Protein 6OH6 (pdb70)

B-factor: mean 55.18, std 14.75, range [29.19, 129.21]

Organism: Streptomyces sp. (NCBI:txid1931)

Nearest PDB structures (foldseek):
  6oh6-assembly1_A  TM=1.003E+00  e=4.891E-43  Streptomyces sp.
  8b4m-assembly2_D  TM=8.687E-01  e=4.528E-11  Streptomyces clavuligerus
  8b4l-assembly1_A  TM=8.740E-01  e=1.072E-10  Streptomyces clavuligerus
  8b4l-assembly1_E  TM=8.763E-01  e=1.330E-10  Streptomyces clavuligerus
  8b4m-assembly2_C-3  TM=8.858E-01  e=3.148E-10  Streptomyces clavuligerus

Foldseek 3Di:
DFDAADCCVQQNDDQDFADLLVVLLVVQVVVCVVQPLDDDPVVVNQLSNLLSRLLRLLCVVDDNVLSSLLSLVVSLLVSLCCCQFPPNHPPALVVLVVVLVLLVVLLVDDDDDDDPRRSNVSVNVSLVVLPVQADPVLSVQLSVLLNLLSVLRSVQRVPFQPLQVDAPVRCLVSQLSVLSLSNSLSSVCRSVVHDDDPVRCVDPLNVQLSSLLSNLLQLNCLVLAQVVVDPDDHHGGNGQLVNQCSVPPDDSSVSSVVSSVVNNVSSVSNSVSLVVQCVDDPVRSVVSSVSSSSNSSSSVVSSVRCVGDND

CATH classification: 1.10.600.10

InterPro domains:
  IPR008949 Isoprenoid synthase domain superfamily [G3DSA:1.10.600.10] (1-320)
  IPR008949 Isoprenoid synthase domain superfamily [SSF48576] (28-318)
  IPR034686 Terpene cyclase-like 2 [SFLDG01020] (11-319)

Solvent-accessible surface area: 14337 Å² total; per-residue (Å²): 235,28,54,110,23,86,21,98,102,19,3,76,138,122,20,70,48,17,106,50,13,137,139,2,34,114,75,0,59,65,31,2,126,128,63,93,8,17,124,51,74,162,45,48,50,50,7,0,44,14,7,0,42,7,0,0,41,9,6,36,116,18,76,14,86,20,3,14,12,2,0,5,2,31,0,2,1,19,0,1,15,40,44,37,0,55,37,60,28,148,48,44,48,65,29,4,52,79,65,8,48,41,1,90,70,14,12,63,44,69,136,44,113,234,26,194,24,59,6,12,65,8,0,102,75,2,8,56,104,0,149,96,100,17,53,85,54,8,17,128,96,0,1,45,9,3,91,71,2,12,133,1,0,24,46,21,10,105,58,16,58,134,12,115,59,13,64,30,78,62,6,43,68,41,27,14,47,8,9,17,3,72,1,7,23,3,0,1,6,8,16,56,64,34,71,6,78,126,111,23,38,63,79,53,26,0,120,81,1,43,75,1,3,3,22,2,2,0,13,6,19,2,3,20,0,11,78,76,45,73,156,116,85,115,46,58,19,16,1,0,0,6,6,4,49,66,152,85,39,55,64,34,91,92,3,0,70,88,0,7,64,44,0,68,89,23,0,28,48,0,57,146,15,6,56,121,5,45,152,75,72,73,130,20,10,16,21,2,0,130,6,3,27,27,1,4,55,5,14,19,55,24,30,78,24,58,49,20,109,47,215

Secondary structure (DSSP, 8-state):
-------TTTSPSP----STHHHHHHHHHHHHHHS---S-HHHHHHHHHHHHHHHHHH-SS--HHHHHHHHHHHHHHHHHHHHHTTTTSSSHHHHHHHHHHHHHHHHH-S--PPPSSSHHHHHHHHHHHHHHHS-HHHHHHHHHHHHHHHHHHHHHHHHTT-GGGS-HHHHHHHHHHHTTHHHHHHHHHHHTT----HHHHHSHHHHHHHHHHHHHHHHHHHHHHHHHHHHSSSSS-SSHHHHHHHHH-S-HHHHHHHHHHHHHHHHHHHHHHHHHHHSSSSTTHHHHHHHHHHHHHHHHHHTTSHHHH--

Radius of gyration: 18.79 Å; Cα contacts (8 Å, |Δi|>4): 404; chains: 1; bounding box: 50×50×39 Å

Sequence (311 aa):
MLPLPDFTATFPEPFPAGPHSERTEHRLLDWLEEHPLLPSAKAKAVLVNITSHGASRRTFPTADADDLLLFAELLLWLTAFDDVHAEGNGVGGPAALVDRASELMLVLAGGNPPRAMMSPFPAVLHDLLARFRARASAAAYHRLAASLRDTLMALVWEAHHVAKPEGVALATYLAMRPHTVFIKTITAAGEILLGYELTDTQRALAAVRNLETAVANLAGWINDLASYERREMQRGRGQPLSLPTLLHARHGGTIEEAFTRASSMCENEAAVARRGITHLAHASPNALTAHARALEDITRSFIWHHTSHARYQGI

Structure (mmCIF, N/CA/C/O backbone):
data_6OH6
#
_entry.id   6OH6
#
_cell.length_a   107.050
_cell.length_b   107.050
_cell.length_c   88.821
_cell.angle_alpha   90.000
_cell.angle_beta   90.000
_cell.angle_gamma   120.000
#
_symmetry.space_group_name_H-M   'P 32 2 1'
#
loop_
_entity.id
_entity.type
_entity.pdbx_description
1 polymer 'Labdane-related diterpene synthase'
2 non-polymer PYROPHOSPHATE
3 non-polymer 'MAGNESIUM ION'
4 non-polymer GLYCEROL
5 non-polymer DI(HYDROXYETHYL)ETHER
6 water water
#
loop_
_atom_site.group_PDB
_atom_site.id
_atom_site.type_symbol
_atom_site.label_atom_id
_atom_site.label_alt_id
_atom_site.label_comp_id
_atom_site.label_asym_id
_atom_site.label_entity_id
_atom_site.label_seq_id
_atom_site.pdbx_PDB_ins_code
_atom_site.Cartn_x
_atom_site.Cartn_y
_atom_site.Cartn_z
_atom_site.occupancy
_atom_site.B_iso_or_equiv
_atom_site.auth_seq_id
_atom_site.auth_comp_id
_atom_site.auth_asym_id
_atom_site.auth_atom_id
_atom_site.pdbx_PDB_model_num
ATOM 1 N N . MET A 1 10 ? -2.678 -69.319 15.604 1.00 95.97 10 MET A N 1
ATOM 2 C CA . MET A 1 10 ? -1.471 -68.721 15.042 1.00 94.83 10 MET A CA 1
ATOM 3 C C . MET A 1 10 ? -1.828 -67.631 14.029 1.00 85.70 10 MET A C 1
ATOM 4 O O . MET A 1 10 ? -2.084 -66.484 14.412 1.00 93.24 10 MET A O 1
ATOM 9 N N . LEU A 1 11 ? -1.859 -68.013 12.742 1.00 74.04 11 LEU A N 1
ATOM 10 C CA . LEU A 1 11 ? -2.103 -67.148 11.588 1.00 68.33 11 LEU A CA 1
ATOM 11 C C . LEU A 1 11 ? -0.959 -66.159 11.401 1.00 55.03 11 LEU A C 1
ATOM 12 O O . LEU A 1 11 ? -0.723 -65.301 12.258 1.00 57.33 11 LEU A O 1
ATOM 17 N N . PRO A 1 12 ? -0.219 -66.267 10.300 1.00 51.96 12 PRO A N 1
ATOM 18 C CA . PRO A 1 12 ? 0.882 -65.327 10.040 1.00 54.01 12 PRO A CA 1
ATOM 19 C C . PRO A 1 12 ? 0.388 -63.885 9.998 1.00 58.62 12 PRO A C 1
ATOM 20 O O . PRO A 1 12 ? -0.640 -63.574 9.390 1.00 55.02 12 PRO A O 1
ATOM 24 N N . LEU A 1 13 ? 1.121 -63.006 10.662 1.00 52.14 13 LEU A N 1
ATOM 25 C CA . LEU A 1 13 ? 0.783 -61.599 10.732 1.00 55.41 13 LEU A CA 1
ATOM 26 C C . LEU A 1 13 ? 1.936 -60.780 10.180 1.00 57.91 13 LEU A C 1
ATOM 27 O O . LEU A 1 13 ? 3.080 -61.247 10.161 1.00 58.40 13 LEU A O 1
ATOM 32 N N . PRO A 1 14 ? 1.672 -59.560 9.710 1.00 52.37 14 PRO A N 1
ATOM 33 C CA . PRO A 1 14 ? 2.755 -58.727 9.185 1.00 54.15 14 PRO A CA 1
ATOM 34 C C . PRO A 1 14 ? 3.649 -58.177 10.282 1.00 49.66 14 PRO A C 1
ATOM 35 O O . PRO A 1 14 ? 3.205 -57.849 11.385 1.00 46.12 14 PRO A O 1
ATOM 39 N N . ASP A 1 15 ? 4.918 -58.028 9.929 1.00 51.25 15 ASP A N 1
ATOM 40 C CA . ASP A 1 15 ? 5.952 -57.497 10.802 1.00 49.21 15 ASP A CA 1
ATOM 41 C C . ASP A 1 15 ? 6.368 -56.131 10.271 1.00 46.95 15 ASP A C 1
ATOM 42 O O . ASP A 1 15 ? 6.900 -56.039 9.162 1.00 51.76 15 ASP A O 1
ATOM 47 N N . PHE A 1 16 ? 6.132 -55.076 11.064 1.00 45.87 16 PHE A N 1
ATOM 48 C CA . PHE A 1 16 ? 6.439 -53.700 10.684 1.00 48.60 16 PHE A CA 1
ATOM 49 C C . PHE A 1 16 ? 7.691 -53.164 11.359 1.00 46.59 16 PHE A C 1
ATOM 50 O O . PHE A 1 16 ? 7.904 -51.951 11.353 1.00 44.71 16 PHE A O 1
ATOM 58 N N . THR A 1 17 ? 8.518 -54.031 11.948 1.00 48.21 17 THR A N 1
ATOM 59 C CA . THR A 1 17 ? 9.683 -53.538 12.677 1.00 51.58 17 THR A CA 1
ATOM 60 C C . THR A 1 17 ? 10.575 -52.676 11.783 1.00 46.08 17 THR A C 1
ATOM 61 O O . THR A 1 17 ? 11.058 -51.622 12.213 1.00 52.68 17 THR A O 1
ATOM 65 N N . ALA A 1 18 ? 10.757 -53.060 10.517 1.00 49.96 18 ALA A N 1
ATOM 66 C CA . ALA A 1 18 ? 11.660 -52.268 9.677 1.00 52.74 18 ALA A CA 1
ATOM 67 C C . ALA A 1 18 ? 11.059 -50.940 9.224 1.00 53.24 18 ALA A C 1
ATOM 68 O O . ALA A 1 18 ? 11.816 -50.028 8.882 1.00 59.11 18 ALA A O 1
ATOM 70 N N . THR A 1 19 ? 9.732 -50.798 9.219 1.00 53.73 19 THR A N 1
ATOM 71 C CA . THR A 1 19 ? 9.046 -49.627 8.668 1.00 48.23 19 THR A CA 1
ATOM 72 C C . THR A 1 19 ? 8.393 -48.745 9.723 1.00 54.04 19 THR A C 1
ATOM 73 O O . THR A 1 19 ? 8.513 -47.514 9.666 1.00 47.14 19 THR A O 1
ATOM 77 N N . PHE A 1 20 ? 7.667 -49.338 10.675 1.00 42.32 20 PHE A N 1
ATOM 78 C CA . PHE A 1 20 ? 7.002 -48.590 11.743 1.00 45.77 20 PHE A CA 1
ATOM 79 C C . PHE A 1 20 ? 7.290 -49.248 13.093 1.00 53.30 20 PHE A C 1
ATOM 80 O O . PHE A 1 20 ? 6.399 -49.840 13.712 1.00 47.21 20 PHE A O 1
ATOM 88 N N . PRO A 1 21 ? 8.527 -49.143 13.587 1.00 53.27 21 PRO A N 1
ATOM 89 C CA . PRO A 1 21 ? 8.886 -49.828 14.836 1.00 50.64 21 PRO A CA 1
ATOM 90 C C . PRO A 1 21 ? 8.113 -49.307 16.039 1.00 53.36 21 PRO A C 1
ATOM 91 O O . PRO A 1 21 ? 7.760 -48.130 16.117 1.00 51.73 21 PRO A O 1
ATOM 95 N N . GLU A 1 22 ? 7.873 -50.203 17.000 1.00 49.40 22 GLU A N 1
ATOM 96 C CA . GLU A 1 22 ? 7.360 -49.785 18.297 1.00 58.18 22 GLU A CA 1
ATOM 97 C C . GLU A 1 22 ? 8.446 -49.012 19.038 1.00 50.61 22 GLU A C 1
ATOM 98 O O . GLU A 1 22 ? 9.607 -49.021 18.623 1.00 49.43 22 GLU A O 1
ATOM 104 N N . PRO A 1 23 ? 8.088 -48.279 20.111 1.00 48.07 23 PRO A N 1
ATOM 105 C CA . PRO A 1 23 ? 6.744 -47.987 20.624 1.00 48.57 23 PRO A CA 1
ATOM 106 C C . PRO A 1 23 ? 6.115 -46.844 19.838 1.00 52.33 23 PRO A C 1
ATOM 107 O O . PRO A 1 23 ? 6.808 -46.122 19.118 1.00 54.90 23 PRO A O 1
ATOM 111 N N . PHE A 1 24 ? 4.812 -46.665 19.977 1.00 57.07 24 PHE A N 1
ATOM 112 C CA . PHE A 1 24 ? 4.154 -45.568 19.294 1.00 52.41 24 PHE A CA 1
ATOM 113 C C . PHE A 1 24 ? 3.840 -44.483 20.305 1.00 66.32 24 PHE A C 1
ATOM 114 O O . PHE A 1 24 ? 3.159 -44.764 21.312 1.00 55.94 24 PHE A O 1
ATOM 122 N N . PRO A 1 25 ? 4.346 -43.263 20.099 1.00 62.18 25 PRO A N 1
ATOM 123 C CA . PRO A 1 25 ? 4.186 -42.200 21.099 1.00 66.17 25 PRO A CA 1
ATOM 124 C C . PRO A 1 25 ? 2.722 -41.873 21.324 1.00 57.90 25 PRO A C 1
ATOM 125 O O . PRO A 1 25 ? 1.973 -41.650 20.375 1.00 61.49 25 PRO A O 1
ATOM 129 N N . ALA A 1 26 ? 2.322 -41.841 22.588 1.00 60.83 26 ALA A N 1
ATOM 130 C CA . ALA A 1 26 ? 0.995 -41.404 22.987 1.00 56.39 26 ALA A CA 1
ATOM 131 C C . ALA A 1 26 ? 1.104 -40.079 23.723 1.00 63.88 26 ALA A C 1
ATOM 132 O O . ALA A 1 26 ? 2.012 -39.885 24.535 1.00 65.80 26 ALA A O 1
ATOM 134 N N . GLY A 1 27 ? 0.186 -39.165 23.432 1.00 61.14 27 GLY A N 1
ATOM 135 C CA . GLY A 1 27 ? 0.172 -37.884 24.088 1.00 52.87 27 GLY A CA 1
ATOM 136 C C . GLY A 1 27 ? -0.284 -37.987 25.530 1.00 59.59 27 GLY A C 1
ATOM 137 O O . GLY A 1 27 ? -0.533 -39.076 26.064 1.00 54.48 27 GLY A O 1
ATOM 138 N N . PRO A 1 28 ? -0.432 -36.833 26.179 1.00 61.69 28 PRO A N 1
ATOM 139 C CA . PRO A 1 28 ? -0.719 -36.814 27.621 1.00 67.06 28 PRO A CA 1
ATOM 140 C C . PRO A 1 28 ? -2.158 -37.140 27.989 1.00 71.02 28 PRO A C 1
ATOM 141 O O . PRO A 1 28 ? -2.406 -37.888 28.942 1.00 72.36 28 PRO A O 1
ATOM 145 N N . HIS A 1 29 ? -3.114 -36.579 27.248 1.00 62.59 29 HIS A N 1
ATOM 146 C CA . HIS A 1 29 ? -4.483 -36.486 27.746 1.00 64.67 29 HIS A CA 1
ATOM 147 C C . HIS A 1 29 ? -5.295 -37.754 27.522 1.00 66.29 29 HIS A C 1
ATOM 148 O O . HIS A 1 29 ? -6.509 -37.677 27.308 1.00 68.62 29 HIS A O 1
ATOM 155 N N . SER A 1 30 ? -4.657 -38.923 27.603 1.00 61.04 30 SER A N 1
ATOM 156 C CA . SER A 1 30 ? -5.361 -40.155 27.265 1.00 61.06 30 SER A CA 1
ATOM 157 C C . SER A 1 30 ? -6.389 -40.525 28.326 1.00 66.21 30 SER A C 1
ATOM 158 O O . SER A 1 30 ? -7.487 -40.999 28.001 1.00 62.62 30 SER A O 1
ATOM 161 N N . GLU A 1 31 ? -6.062 -40.322 29.603 1.00 70.16 31 GLU A N 1
ATOM 162 C CA . GLU A 1 31 ? -6.965 -40.786 30.650 1.00 71.48 31 GLU A CA 1
ATOM 163 C C . GLU A 1 31 ? -8.091 -39.794 30.914 1.00 59.52 31 GLU A C 1
ATOM 164 O O . GLU A 1 31 ? -9.205 -40.206 31.246 1.00 59.59 31 GLU A O 1
ATOM 170 N N . ARG A 1 32 ? -7.826 -38.498 30.771 1.00 61.89 32 ARG A N 1
ATOM 171 C CA . ARG A 1 32 ? -8.891 -37.515 30.902 1.00 66.80 32 ARG A CA 1
ATOM 172 C C . ARG A 1 32 ? -9.913 -37.693 29.785 1.00 68.05 32 ARG A C 1
ATOM 173 O O . ARG A 1 32 ? -11.120 -37.784 30.043 1.00 65.43 32 ARG A O 1
ATOM 181 N N . THR A 1 33 ? -9.433 -37.783 28.539 1.00 63.68 33 THR A N 1
ATOM 182 C CA . THR A 1 33 ? -10.308 -38.056 27.400 1.00 64.38 33 THR A CA 1
ATOM 183 C C . THR A 1 33 ? -11.180 -39.277 27.643 1.00 58.78 33 THR A C 1
ATOM 184 O O . THR A 1 33 ? -12.387 -39.249 27.382 1.00 64.58 33 THR A O 1
ATOM 188 N N . GLU A 1 34 ? -10.596 -40.347 28.183 1.00 52.42 34 GLU A N 1
ATOM 189 C CA . GLU A 1 34 ? -11.384 -41.530 28.501 1.00 52.73 34 GLU A CA 1
ATOM 190 C C . GLU A 1 34 ? -12.471 -41.237 29.533 1.00 66.86 34 GLU A C 1
ATOM 191 O O . GLU A 1 34 ? -13.555 -41.836 29.477 1.00 60.43 34 GLU A O 1
ATOM 197 N N . HIS A 1 35 ? -12.206 -40.338 30.489 1.00 64.66 35 HIS A N 1
ATOM 198 C CA . HIS A 1 35 ? -13.241 -40.008 31.467 1.00 64.94 35 HIS A CA 1
ATOM 199 C C . HIS A 1 35 ? -14.272 -39.052 30.876 1.00 59.45 35 HIS A C 1
ATOM 200 O O . HIS A 1 35 ? -15.478 -39.257 31.046 1.00 66.66 35 HIS A O 1
ATOM 207 N N . ARG A 1 36 ? -13.819 -38.016 30.161 1.00 55.75 36 ARG A N 1
ATOM 208 C CA . ARG A 1 36 ? -14.749 -37.084 29.528 1.00 59.70 36 ARG A CA 1
ATOM 209 C C . ARG A 1 36 ? -15.610 -37.768 28.466 1.00 67.42 36 ARG A C 1
ATOM 210 O O . ARG A 1 36 ? -16.717 -37.300 28.174 1.00 68.93 36 ARG A O 1
ATOM 218 N N . LEU A 1 37 ? -15.119 -38.862 27.871 1.00 63.14 37 LEU A N 1
ATOM 219 C CA . LEU A 1 37 ? -15.938 -39.625 26.932 1.00 61.18 37 LEU A CA 1
ATOM 220 C C . LEU A 1 37 ? -17.030 -40.398 27.655 1.00 65.78 37 LEU A C 1
ATOM 221 O O . LEU A 1 37 ? -18.142 -40.539 27.137 1.00 58.65 37 LEU A O 1
ATOM 226 N N . LEU A 1 38 ? -16.737 -40.918 28.848 1.00 64.69 38 LEU A N 1
ATOM 227 C CA . LEU A 1 38 ? -17.768 -41.652 29.577 1.00 67.17 38 LEU A CA 1
ATOM 228 C C . LEU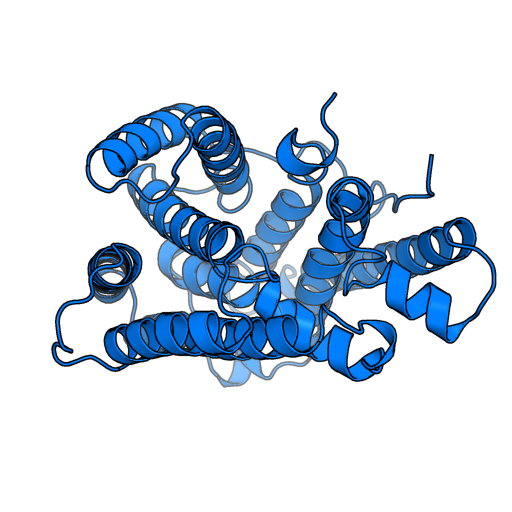 A 1 38 ? -18.845 -40.719 30.119 1.00 69.90 38 LEU A C 1
ATOM 229 O O . LEU A 1 38 ? -20.013 -41.116 30.210 1.00 64.39 38 LEU A O 1
ATOM 234 N N . ASP A 1 39 ? -18.478 -39.481 30.470 1.00 67.17 39 ASP A N 1
ATOM 235 C CA . ASP A 1 39 ? -19.479 -38.508 30.900 1.00 69.62 39 ASP A CA 1
ATOM 236 C C . ASP A 1 39 ? -20.364 -38.096 29.735 1.00 76.00 39 ASP A C 1
ATOM 237 O O . ASP A 1 39 ? -21.583 -37.953 29.885 1.00 74.38 39 ASP A O 1
ATOM 242 N N . TRP A 1 40 ? -19.753 -37.861 28.576 1.00 70.08 40 TRP A N 1
ATOM 243 C CA . TRP A 1 40 ? -20.519 -37.571 27.373 1.00 69.70 40 TRP A CA 1
ATOM 244 C C . TRP A 1 40 ? -21.514 -38.687 27.066 1.00 67.63 40 TRP A C 1
ATOM 245 O O . TRP A 1 40 ? -22.688 -38.421 26.787 1.00 71.51 40 TRP A O 1
ATOM 256 N N . LEU A 1 41 ? -21.081 -39.946 27.170 1.00 66.10 41 LEU A N 1
ATOM 257 C CA . LEU A 1 41 ? -21.944 -41.060 26.788 1.00 66.17 41 LEU A CA 1
ATOM 258 C C . LEU A 1 41 ? -23.091 -41.286 27.769 1.00 73.45 41 LEU A C 1
ATOM 259 O O . LEU A 1 41 ? -24.137 -41.817 27.376 1.00 68.22 41 LEU A O 1
ATOM 264 N N . GLU A 1 42 ? -22.920 -40.946 29.048 1.00 76.94 42 GLU A N 1
ATOM 265 C CA . GLU A 1 42 ? -24.073 -41.025 29.940 1.00 72.97 42 GLU A CA 1
ATOM 266 C C . GLU A 1 42 ? -25.118 -39.986 29.553 1.00 64.91 42 GLU A C 1
ATOM 267 O O . GLU A 1 42 ? -26.316 -40.209 29.739 1.00 64.22 42 GLU A O 1
ATOM 273 N N . GLU A 1 43 ? -24.677 -38.867 28.979 1.00 67.47 43 GLU A N 1
ATOM 274 C CA . GLU A 1 43 ? -25.570 -37.845 28.459 1.00 72.77 43 GLU A CA 1
ATOM 275 C C . GLU A 1 43 ? -26.145 -38.199 27.087 1.00 77.49 43 GLU A C 1
ATOM 276 O O . GLU A 1 43 ? -27.212 -37.686 26.726 1.00 72.55 43 GLU A O 1
ATOM 282 N N . HIS A 1 44 ? -25.480 -39.068 26.320 1.00 75.25 44 HIS A N 1
ATOM 283 C CA . HIS A 1 44 ? -25.937 -39.456 24.981 1.00 61.72 44 HIS A CA 1
ATOM 284 C C . HIS A 1 44 ? -25.679 -40.934 24.745 1.00 58.63 44 HIS A C 1
ATOM 285 O O . HIS A 1 44 ? -24.749 -41.307 24.026 1.00 65.96 44 HIS A O 1
ATOM 292 N N . PRO A 1 45 ? -26.485 -41.813 25.338 1.00 65.51 45 PRO A N 1
ATOM 293 C CA . PRO A 1 45 ? -26.201 -43.255 25.237 1.00 65.74 45 PRO A CA 1
ATOM 294 C C . PRO A 1 45 ? -26.261 -43.826 23.824 1.00 70.06 45 PRO A C 1
ATOM 295 O O . PRO A 1 45 ? -27.341 -44.065 23.273 1.00 65.76 45 PRO A O 1
ATOM 299 N N . LEU A 1 46 ? -25.088 -44.085 23.244 1.00 63.91 46 LEU A N 1
ATOM 300 C CA . LEU A 1 46 ? -24.996 -44.666 21.912 1.00 62.94 46 LEU A CA 1
ATOM 301 C C . LEU A 1 46 ? -24.800 -46.169 21.924 1.00 60.42 46 LEU A C 1
ATOM 302 O O . LEU A 1 46 ? -25.091 -46.819 20.916 1.00 62.21 46 LEU A O 1
ATOM 307 N N . LEU A 1 47 ? -24.292 -46.729 23.022 1.00 59.66 47 LEU A N 1
ATOM 308 C CA . LEU A 1 47 ? -23.998 -48.140 23.188 1.00 59.22 47 LEU A CA 1
ATOM 309 C C . LEU A 1 47 ? -24.967 -48.775 24.174 1.00 67.71 47 LEU A C 1
ATOM 310 O O . LEU A 1 47 ? -25.231 -48.200 25.237 1.00 71.38 47 LEU A O 1
ATOM 315 N N . PRO A 1 48 ? -25.481 -49.965 23.875 1.00 73.39 48 PRO A N 1
ATOM 316 C CA . PRO A 1 48 ? -26.404 -50.613 24.813 1.00 74.44 48 PRO A CA 1
ATOM 317 C C . PRO A 1 48 ? -25.679 -51.013 26.089 1.00 81.85 48 PRO A C 1
ATOM 318 O O . PRO A 1 48 ? -26.052 -50.593 27.191 1.00 84.57 48 PRO A O 1
ATOM 322 N N . SER A 1 49 ? -24.615 -51.796 25.938 1.00 72.89 49 SER A N 1
ATOM 323 C CA . SER A 1 49 ? -23.920 -52.407 27.061 1.00 71.48 49 SER A CA 1
ATOM 324 C C . SER A 1 49 ? -22.889 -51.463 27.672 1.00 70.55 49 SER A C 1
ATOM 325 O O . SER A 1 49 ? -22.258 -50.659 26.979 1.00 68.96 49 SER A O 1
ATOM 328 N N . ALA A 1 50 ? -22.734 -51.558 28.996 1.00 63.27 50 ALA A N 1
ATOM 329 C CA . ALA A 1 50 ? -21.660 -50.830 29.660 1.00 66.61 50 ALA A CA 1
ATOM 330 C C . ALA A 1 50 ? -20.308 -51.490 29.405 1.00 60.58 50 ALA A C 1
ATOM 331 O O . ALA A 1 50 ? -19.287 -50.802 29.349 1.00 63.22 50 ALA A O 1
ATOM 333 N N . LYS A 1 51 ? -20.289 -52.813 29.234 1.00 58.36 51 LYS A N 1
ATOM 334 C CA . LYS A 1 51 ? -19.061 -53.510 28.865 1.00 64.35 51 LYS A CA 1
ATOM 335 C C . LYS A 1 51 ? -18.563 -53.043 27.497 1.00 68.59 51 LYS A C 1
ATOM 336 O O . LYS A 1 51 ? -17.418 -52.593 27.355 1.00 62.01 51 LYS A O 1
ATOM 342 N N . ALA A 1 52 ? -19.423 -53.140 26.475 1.00 62.30 52 ALA A N 1
ATOM 343 C CA . ALA A 1 52 ? -19.085 -52.628 25.148 1.00 60.43 52 ALA A CA 1
ATOM 344 C C . ALA A 1 52 ? -18.646 -51.174 25.213 1.00 62.00 52 ALA A C 1
ATOM 345 O O . ALA A 1 52 ? -17.677 -50.774 24.556 1.00 55.35 52 ALA A O 1
ATOM 347 N N . LYS A 1 53 ? -19.346 -50.366 26.008 1.00 53.50 53 LYS A N 1
ATOM 348 C CA . LYS A 1 53 ? -18.994 -48.958 26.113 1.00 46.23 53 LYS A CA 1
ATOM 349 C C . LYS A 1 53 ? -17.573 -48.769 26.648 1.00 56.21 53 LYS A C 1
ATOM 350 O O . LYS A 1 53 ? -16.853 -47.859 26.216 1.00 50.65 53 LYS A O 1
ATOM 356 N N . ALA A 1 54 ? -17.155 -49.605 27.606 1.00 54.33 54 ALA A N 1
ATOM 357 C CA . ALA A 1 54 ? -15.863 -49.381 28.253 1.00 59.35 54 ALA A CA 1
ATOM 358 C C . ALA A 1 54 ? -14.709 -49.723 27.318 1.00 44.02 54 ALA A C 1
ATOM 359 O O . ALA A 1 54 ? -13.725 -48.979 27.242 1.00 55.91 54 ALA A O 1
ATOM 361 N N . VAL A 1 55 ? -14.812 -50.851 26.614 1.00 47.86 55 VAL A N 1
ATOM 362 C CA . VAL A 1 55 ? -13.796 -51.235 25.637 1.00 52.88 55 VAL A CA 1
ATOM 363 C C . VAL A 1 55 ? -13.676 -50.180 24.543 1.00 52.19 55 VAL A C 1
ATOM 364 O O . VAL A 1 55 ? -12.573 -49.726 24.212 1.00 50.02 55 VAL A O 1
ATOM 368 N N . LEU A 1 56 ? -14.813 -49.741 23.988 1.00 46.18 56 LEU A N 1
ATOM 369 C CA . LEU A 1 56 ? -14.759 -48.800 22.867 1.00 48.55 56 LEU A CA 1
ATOM 370 C C . LEU A 1 56 ? -14.260 -47.432 23.307 1.00 46.42 56 LEU A C 1
ATOM 371 O O . LEU A 1 56 ? -13.546 -46.754 22.556 1.00 47.03 56 LEU A O 1
ATOM 376 N N . VAL A 1 57 ? -14.636 -46.989 24.515 1.00 49.30 57 VAL A N 1
ATOM 377 C CA . VAL A 1 57 ? -14.127 -45.711 25.019 1.00 42.69 57 VAL A CA 1
ATOM 378 C C . VAL A 1 57 ? -12.618 -45.787 25.227 1.00 41.37 57 VAL A C 1
ATOM 379 O O . VAL A 1 57 ? -11.885 -44.821 24.970 1.00 45.52 57 VAL A O 1
ATOM 383 N N . ASN A 1 58 ? -12.134 -46.942 25.671 1.00 39.94 58 ASN A N 1
ATOM 384 C CA . ASN A 1 58 ? -10.709 -47.102 25.950 1.00 50.84 58 ASN A CA 1
ATOM 385 C C . ASN A 1 58 ? -9.875 -47.046 24.668 1.00 44.79 58 ASN A C 1
ATOM 386 O O . ASN A 1 58 ? -8.969 -46.213 24.547 1.00 42.74 58 ASN A O 1
ATOM 391 N N . ILE A 1 59 ? -10.193 -47.895 23.679 1.00 47.76 59 ILE A N 1
ATOM 392 C CA . ILE A 1 59 ? -9.404 -47.925 22.448 1.00 41.21 59 ILE A CA 1
ATOM 393 C C . ILE A 1 59 ? -9.508 -46.597 21.712 1.00 43.53 59 ILE A C 1
ATOM 394 O O . ILE A 1 59 ? -8.537 -46.136 21.101 1.00 46.45 59 ILE A O 1
ATOM 399 N N . THR A 1 60 ? -10.661 -45.934 21.791 1.00 47.17 60 THR A N 1
ATOM 400 C CA . THR A 1 60 ? -10.809 -44.651 21.116 1.00 40.69 60 THR A CA 1
ATOM 401 C C . THR A 1 60 ? -9.945 -43.586 21.772 1.00 45.50 60 THR A C 1
ATOM 402 O O . THR A 1 60 ? -9.203 -42.879 21.089 1.00 45.01 60 THR A O 1
ATOM 406 N N . SER A 1 61 ? -10.032 -43.444 23.100 1.00 50.20 61 SER A N 1
ATOM 407 C CA . SER A 1 61 ? -9.250 -42.403 23.775 1.00 49.41 61 SER A CA 1
ATOM 408 C C . SER A 1 61 ? -7.752 -42.685 23.684 1.00 48.93 61 SER A C 1
ATOM 409 O O . SER A 1 61 ? -6.972 -41.830 23.243 1.00 52.83 61 SER A O 1
ATOM 412 N N . HIS A 1 62 ? -7.333 -43.891 24.068 1.00 51.59 62 HIS A N 1
ATOM 413 C CA . HIS A 1 62 ? -5.917 -44.234 24.002 1.00 46.74 62 HIS A CA 1
ATOM 414 C C . HIS A 1 62 ? -5.421 -44.284 22.562 1.00 52.56 62 HIS A C 1
ATOM 415 O O . HIS A 1 62 ? -4.292 -43.863 22.273 1.00 50.45 62 HIS A O 1
ATOM 422 N N . GLY A 1 63 ? -6.257 -44.755 21.630 1.00 47.25 63 GLY A N 1
ATOM 423 C CA . GLY A 1 63 ? -5.858 -44.713 20.231 1.00 42.81 63 GLY A CA 1
ATOM 424 C C . GLY A 1 63 ? -5.749 -43.297 19.705 1.00 47.60 63 GLY A C 1
ATOM 425 O O . GLY A 1 63 ? -4.872 -42.988 18.892 1.00 51.52 63 GLY A O 1
ATOM 426 N N . ALA A 1 64 ? -6.647 -42.416 20.147 1.00 44.09 64 ALA A N 1
ATOM 427 C CA . ALA A 1 64 ? -6.595 -41.045 19.657 1.00 46.23 64 ALA A CA 1
ATOM 428 C C . ALA A 1 64 ? -5.352 -40.326 20.166 1.00 47.21 64 ALA A C 1
ATOM 429 O O . ALA A 1 64 ? -4.808 -39.459 19.469 1.00 47.69 64 ALA A O 1
ATOM 431 N N . SER A 1 65 ? -4.890 -40.669 21.374 1.00 49.71 65 SER A N 1
ATOM 432 C CA . SER A 1 65 ? -3.622 -40.122 21.852 1.00 57.08 65 SER A CA 1
ATOM 433 C C . SER A 1 65 ? -2.475 -40.473 20.918 1.00 50.87 65 SER A C 1
ATOM 434 O O . SER A 1 65 ? -1.542 -39.681 20.774 1.00 57.71 65 SER A O 1
ATOM 437 N N A ARG A 1 66 ? -2.508 -41.656 20.292 0.65 49.96 66 ARG A N 1
ATOM 438 N N B ARG A 1 66 ? -2.522 -41.650 20.279 0.35 49.98 66 ARG A N 1
ATOM 439 C CA A ARG A 1 66 ? -1.440 -42.013 19.363 0.65 49.80 66 ARG A CA 1
ATOM 440 C CA B ARG A 1 66 ? -1.455 -42.044 19.364 0.35 49.83 66 ARG A CA 1
ATOM 441 C C A ARG A 1 66 ? -1.663 -41.410 17.982 0.65 51.51 66 ARG A C 1
ATOM 442 C C B ARG A 1 66 ? -1.667 -41.483 17.963 0.35 51.43 66 ARG A C 1
ATOM 443 O O A ARG A 1 66 ? -0.694 -41.068 17.297 0.65 48.49 66 ARG A O 1
ATOM 444 O O B ARG A 1 66 ? -0.693 -41.256 17.238 0.35 48.59 66 ARG A O 1
ATOM 459 N N . THR A 1 67 ? -2.923 -41.259 17.565 1.00 49.02 67 THR A N 1
ATOM 460 C CA . THR A 1 67 ? -3.198 -40.701 16.248 1.00 47.89 67 THR A CA 1
ATOM 461 C C . THR A 1 67 ? -2.772 -39.237 16.175 1.00 44.15 67 THR A C 1
ATOM 462 O O . THR A 1 67 ? -2.178 -38.804 15.183 1.00 47.17 67 THR A O 1
ATOM 466 N N . PHE A 1 68 ? -3.048 -38.462 17.223 1.00 47.90 68 PHE A N 1
ATOM 467 C CA . PHE A 1 68 ? -2.695 -37.045 17.268 1.00 55.81 68 PHE A CA 1
ATOM 468 C C . PHE A 1 68 ? -1.945 -36.754 18.566 1.00 57.42 68 PHE A C 1
ATOM 469 O O . PHE A 1 68 ? -2.499 -36.182 19.513 1.00 61.37 68 PHE A O 1
ATOM 477 N N . PRO A 1 69 ? -0.671 -37.138 18.641 1.00 54.47 69 PRO A N 1
ATOM 478 C CA . PRO A 1 69 ? 0.100 -36.879 19.875 1.00 62.50 69 PRO A CA 1
ATOM 479 C C . PRO A 1 69 ? 0.219 -35.394 20.234 1.00 58.02 69 PRO A C 1
ATOM 480 O O . PRO A 1 69 ? 0.269 -35.064 21.424 1.00 66.26 69 PRO A O 1
ATOM 484 N N . THR A 1 70 ? 0.259 -34.498 19.239 1.00 63.11 70 THR A N 1
ATOM 485 C CA . THR A 1 70 ? 0.345 -33.055 19.490 1.00 66.71 70 THR A CA 1
ATOM 486 C C . THR A 1 70 ? -0.833 -32.554 20.320 1.00 77.93 70 THR A C 1
ATOM 487 O O . THR A 1 70 ? -0.652 -31.814 21.293 1.00 87.19 70 THR A O 1
ATOM 491 N N . ALA A 1 71 ? -2.053 -32.891 19.902 1.00 71.07 71 ALA A N 1
ATOM 492 C CA . ALA A 1 71 ? -3.250 -32.786 20.729 1.00 76.14 71 ALA A CA 1
ATOM 493 C C . ALA A 1 71 ? -3.702 -31.380 21.082 1.00 78.12 71 ALA A C 1
ATOM 494 O O . ALA A 1 71 ? -3.725 -30.478 20.234 1.00 76.76 71 ALA A O 1
ATOM 496 N N . ASP A 1 72 ? -3.994 -31.218 22.377 1.00 78.06 72 ASP A N 1
ATOM 497 C CA . ASP A 1 72 ? -4.954 -30.299 22.978 1.00 77.86 72 ASP A CA 1
ATOM 498 C C . ASP A 1 72 ? -6.057 -31.174 23.554 1.00 72.26 72 ASP A C 1
ATOM 499 O O . ASP A 1 72 ? -6.771 -31.838 22.794 1.00 76.21 72 ASP A O 1
ATOM 504 N N . ALA A 1 73 ? -6.190 -31.215 24.884 1.00 61.94 73 ALA A N 1
ATOM 505 C CA . ALA A 1 73 ? -7.171 -32.106 25.501 1.00 60.09 73 ALA A CA 1
ATOM 506 C C . ALA A 1 73 ? -8.576 -31.886 24.946 1.00 74.81 73 ALA A C 1
ATOM 507 O O . ALA A 1 73 ? -9.389 -32.819 24.928 1.00 68.26 73 ALA A O 1
ATOM 509 N N . ASP A 1 74 ? -8.870 -30.666 24.482 1.00 71.87 74 ASP A N 1
ATOM 510 C CA . ASP A 1 74 ? -10.180 -30.332 23.933 1.00 73.58 74 ASP A CA 1
ATOM 511 C C . ASP A 1 74 ? -10.321 -30.817 22.495 1.00 65.11 74 ASP A C 1
ATOM 512 O O . ASP A 1 74 ? -11.285 -31.512 22.163 1.00 62.41 74 ASP A O 1
ATOM 517 N N . ASP A 1 75 ? -9.379 -30.437 21.629 1.00 64.86 75 ASP A N 1
ATOM 518 C CA . ASP A 1 75 ? -9.399 -30.905 20.248 1.00 60.69 75 ASP A CA 1
ATOM 519 C C . ASP A 1 75 ? -9.408 -32.423 20.182 1.00 68.92 75 ASP A C 1
ATOM 520 O O . ASP A 1 75 ? -10.117 -33.013 19.359 1.00 65.11 75 ASP A O 1
ATOM 525 N N . LEU A 1 76 ? -8.628 -33.071 21.050 1.00 66.08 76 LEU A N 1
ATOM 526 C CA . LEU A 1 76 ? -8.591 -34.527 21.078 1.00 64.72 76 LEU A CA 1
ATOM 527 C C . LEU A 1 76 ? -9.955 -35.109 21.413 1.00 64.84 76 LEU A C 1
ATOM 528 O O . LEU A 1 76 ? -10.367 -36.122 20.828 1.00 60.11 76 LEU A O 1
ATOM 533 N N . LEU A 1 77 ? -10.657 -34.502 22.375 1.00 52.78 77 LEU A N 1
ATOM 534 C CA . LEU A 1 77 ? -11.960 -35.016 22.780 1.00 61.98 77 LEU A CA 1
ATOM 535 C C . LEU A 1 77 ? -12.969 -34.913 21.641 1.00 57.51 77 LEU A C 1
ATOM 536 O O . LEU A 1 77 ? -13.795 -35.813 21.452 1.00 55.19 77 LEU A O 1
ATOM 541 N N . LEU A 1 78 ? -12.924 -33.812 20.883 1.00 51.10 78 LEU A N 1
ATOM 542 C CA . LEU A 1 78 ? -13.763 -33.674 19.700 1.00 57.74 78 LEU A CA 1
ATOM 543 C C . LEU A 1 78 ? -13.548 -34.844 18.748 1.00 61.98 78 LEU A C 1
ATOM 544 O O . LEU A 1 78 ? -14.470 -35.629 18.488 1.00 50.74 78 LEU A O 1
ATOM 549 N N . PHE A 1 79 ? -12.317 -34.987 18.237 1.00 50.50 79 PHE A N 1
ATOM 550 C CA . PHE A 1 79 ? -12.006 -36.094 17.336 1.00 56.96 79 PHE A CA 1
ATOM 551 C C . PHE A 1 79 ? -12.396 -37.435 17.935 1.00 51.23 79 PHE A C 1
ATOM 552 O O . PHE A 1 79 ? -12.979 -38.280 17.246 1.00 53.03 79 PHE A O 1
ATOM 560 N N . ALA A 1 80 ? -12.091 -37.646 19.221 1.00 55.08 80 ALA A N 1
ATOM 561 C CA . ALA A 1 80 ? -12.428 -38.912 19.865 1.00 50.10 80 ALA A CA 1
ATOM 562 C C . ALA A 1 80 ? -13.933 -39.144 19.874 1.00 53.57 80 ALA A C 1
ATOM 563 O O . ALA A 1 80 ? -14.396 -40.284 19.732 1.00 51.18 80 ALA A O 1
ATOM 565 N N . GLU A 1 81 ? -14.712 -38.072 20.046 1.00 49.67 81 GLU A N 1
ATOM 566 C CA . GLU A 1 81 ? -16.166 -38.193 20.039 1.00 49.99 81 GLU A CA 1
ATOM 567 C C . GLU A 1 81 ? -16.682 -38.542 18.651 1.00 39.16 81 GLU A C 1
ATOM 568 O O . GLU A 1 81 ? -17.577 -39.376 18.514 1.00 44.05 81 GLU A O 1
ATOM 574 N N . LEU A 1 82 ? -16.128 -37.913 17.617 1.00 40.55 82 LEU A N 1
ATOM 575 C CA . LEU A 1 82 ? -16.508 -38.257 16.255 1.00 43.41 82 LEU A CA 1
ATOM 576 C C . LEU A 1 82 ? -16.143 -39.701 15.923 1.00 48.04 82 LEU A C 1
ATOM 577 O O . LEU A 1 82 ? -16.947 -40.428 15.333 1.00 44.67 82 LEU A O 1
ATOM 582 N N . LEU A 1 83 ? -14.936 -40.137 16.293 1.00 49.02 83 LEU A N 1
ATOM 583 C CA . LEU A 1 83 ? -14.512 -41.493 15.958 1.00 42.75 83 LEU A CA 1
ATOM 584 C C . LEU A 1 83 ? -15.312 -42.529 16.734 1.00 42.38 83 LEU A C 1
ATOM 585 O O . LEU A 1 83 ? -15.703 -43.567 16.184 1.00 41.46 83 LEU A O 1
ATOM 590 N N . LEU A 1 84 ? -15.589 -42.265 18.009 1.00 39.21 84 LEU A N 1
ATOM 591 C CA . LEU A 1 84 ? -16.450 -43.170 18.754 1.00 37.15 84 LEU A CA 1
ATOM 592 C C . LEU A 1 84 ?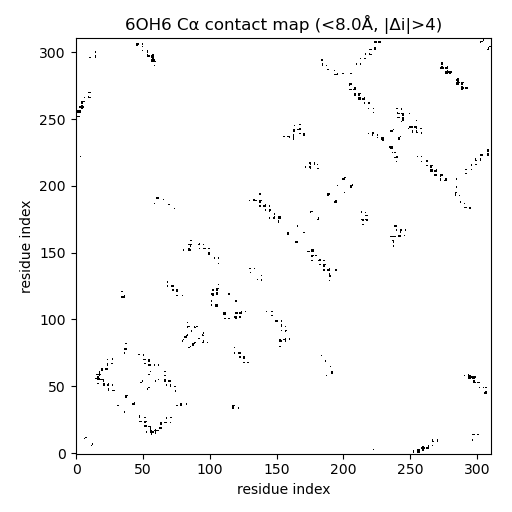 -17.869 -43.163 18.191 1.00 39.04 84 LEU A C 1
ATOM 593 O O . LEU A 1 84 ? -18.515 -44.208 18.133 1.00 39.21 84 LEU A O 1
ATOM 598 N N . TRP A 1 85 ? -18.386 -41.995 17.809 1.00 37.52 85 TRP A N 1
ATOM 599 C CA . TRP A 1 85 ? -19.718 -41.957 17.207 1.00 45.44 85 TRP A CA 1
ATOM 600 C C . TRP A 1 85 ? -19.765 -42.839 15.960 1.00 38.26 85 TRP A C 1
ATOM 601 O O . TRP A 1 85 ? -20.675 -43.655 15.797 1.00 36.53 85 TRP A O 1
ATOM 612 N N . LEU A 1 86 ? -18.745 -42.741 15.113 1.00 40.21 86 LEU A N 1
ATOM 613 C CA . LEU A 1 86 ? -18.733 -43.482 13.855 1.00 38.83 86 LEU A CA 1
ATOM 614 C C . LEU A 1 86 ? -18.560 -44.977 14.091 1.00 43.03 86 LEU A C 1
ATOM 615 O O . LEU A 1 86 ? -19.269 -45.809 13.502 1.00 38.58 86 LEU A O 1
ATOM 620 N N . THR A 1 87 ? -17.650 -45.342 14.985 1.00 37.68 87 THR A N 1
ATOM 621 C CA . THR A 1 87 ? -17.452 -46.750 15.287 1.00 34.55 87 THR A CA 1
ATOM 622 C C . THR A 1 87 ? -18.687 -47.367 15.934 1.00 40.53 87 THR A C 1
ATOM 623 O O . THR A 1 87 ? -19.065 -48.500 15.611 1.00 43.90 87 THR A O 1
ATOM 627 N N . ALA A 1 88 ? -19.332 -46.639 16.849 1.00 40.45 88 ALA A N 1
ATOM 628 C CA . ALA A 1 88 ? -20.570 -47.128 17.463 1.00 41.26 88 ALA A CA 1
ATOM 629 C C . ALA A 1 88 ? -21.673 -47.324 16.426 1.00 34.29 88 ALA A C 1
ATOM 630 O O . ALA A 1 88 ? -22.436 -48.296 16.489 1.00 37.99 88 ALA A O 1
ATOM 632 N N . PHE A 1 89 ? -21.750 -46.418 15.470 1.00 43.07 89 PHE A N 1
ATOM 633 C CA . PHE A 1 89 ? -22.753 -46.552 14.395 1.00 43.33 89 PHE A CA 1
ATOM 634 C C . PHE A 1 89 ? -22.452 -47.819 13.603 1.00 47.46 89 PHE A C 1
ATOM 635 O O . PHE A 1 89 ? -23.369 -48.573 13.408 1.00 42.60 89 PHE A O 1
ATOM 643 N N . ASP A 1 90 ? -21.205 -48.007 13.178 1.00 42.12 90 ASP A N 1
ATOM 644 C CA . ASP A 1 90 ? -20.781 -49.240 12.465 1.00 49.29 90 ASP A CA 1
ATOM 645 C C . ASP A 1 90 ? -21.204 -50.436 13.314 1.00 47.46 90 ASP A C 1
ATOM 646 O O . ASP A 1 90 ? -21.892 -51.271 12.802 1.00 50.73 90 ASP A O 1
ATOM 651 N N . ASP A 1 91 ? -20.838 -50.457 14.586 1.00 44.88 91 ASP A N 1
ATOM 652 C CA . ASP A 1 91 ? -21.067 -51.633 15.459 1.00 41.28 91 ASP A CA 1
ATOM 653 C C . ASP A 1 91 ? -22.548 -51.881 15.747 1.00 46.50 91 ASP A C 1
ATOM 654 O O . ASP A 1 91 ? -22.913 -53.013 15.866 1.00 43.05 91 ASP A O 1
ATOM 659 N N . VAL A 1 92 ? -23.358 -50.843 15.835 1.00 44.30 92 VAL A N 1
ATOM 660 C CA . VAL A 1 92 ? -24.767 -51.038 16.179 1.00 56.40 92 VAL A CA 1
ATOM 661 C C . VAL A 1 92 ? -25.599 -51.383 14.945 1.00 57.53 92 VAL A C 1
ATOM 662 O O . VAL A 1 92 ? -26.405 -52.318 14.971 1.00 56.93 92 VAL A O 1
ATOM 666 N N . HIS A 1 93 ? -25.429 -50.636 13.850 1.00 59.40 93 HIS A N 1
ATOM 667 C CA . HIS A 1 93 ? -26.308 -50.741 12.682 1.00 59.46 93 HIS A CA 1
ATOM 668 C C . HIS A 1 93 ? -25.704 -51.494 11.511 1.00 65.69 93 HIS A C 1
ATOM 669 O O . HIS A 1 93 ? -26.403 -52.278 10.860 1.00 72.67 93 HIS A O 1
ATOM 676 N N . ALA A 1 94 ? -24.438 -51.258 11.204 1.00 63.77 94 ALA A N 1
ATOM 677 C CA . ALA A 1 94 ? -23.857 -51.744 9.964 1.00 57.35 94 ALA A CA 1
ATOM 678 C C . ALA A 1 94 ? -23.361 -53.191 10.120 1.00 66.47 94 ALA A C 1
ATOM 679 O O . ALA A 1 94 ? -23.646 -53.876 11.111 1.00 70.39 94 ALA A O 1
ATOM 681 N N . GLU A 1 95 ? -22.624 -53.658 9.103 1.00 66.17 95 GLU A N 1
ATOM 682 C CA . GLU A 1 95 ? -22.043 -55.034 8.952 1.00 76.71 95 GLU A CA 1
ATOM 683 C C . GLU A 1 95 ? -23.009 -56.182 9.313 1.00 76.40 95 GLU A C 1
ATOM 684 O O . GLU A 1 95 ? -22.517 -57.280 9.562 1.00 77.54 95 GLU A O 1
ATOM 690 N N . GLY A 1 96 ? -24.321 -55.935 9.285 1.00 79.56 96 GLY A N 1
ATOM 691 C CA . GLY A 1 96 ? -25.297 -56.919 9.703 1.00 77.50 96 GLY A CA 1
ATOM 692 C C . GLY A 1 96 ? -25.477 -57.048 11.199 1.00 78.36 96 GLY A C 1
ATOM 693 O O . GLY A 1 96 ? -26.151 -57.987 11.645 1.00 78.37 96 GLY A O 1
ATOM 694 N N . ASN A 1 97 ? -24.898 -56.141 11.996 1.00 70.56 97 ASN A N 1
ATOM 695 C CA . ASN A 1 97 ? -25.088 -56.242 13.440 1.00 78.00 97 ASN A CA 1
ATOM 696 C C . ASN A 1 97 ? -26.515 -55.906 13.850 1.00 78.31 97 ASN A C 1
ATOM 697 O O . ASN A 1 97 ? -27.002 -56.424 14.861 1.00 78.29 97 ASN A O 1
ATOM 702 N N . GLY A 1 98 ? -27.200 -55.050 13.086 1.00 73.88 98 GLY A N 1
ATOM 703 C CA . GLY A 1 98 ? -28.579 -54.711 13.350 1.00 80.21 98 GLY A CA 1
ATOM 704 C C . GLY A 1 98 ? -29.541 -55.573 12.549 1.00 83.29 98 GLY A C 1
ATOM 705 O O . GLY A 1 98 ? -29.173 -56.190 11.552 1.00 86.50 98 GLY A O 1
ATOM 706 N N . VAL A 1 99 ? -30.788 -55.625 13.005 1.00 87.44 99 VAL A N 1
ATOM 707 C CA . VAL A 1 99 ? -31.799 -56.433 12.338 1.00 87.49 99 VAL A CA 1
ATOM 708 C C . VAL A 1 99 ? -32.565 -55.555 11.357 1.00 82.34 99 VAL A C 1
ATOM 709 O O . VAL A 1 99 ? -32.569 -54.325 11.452 1.00 75.04 99 VAL A O 1
ATOM 713 N N . GLY A 1 100 ? -33.232 -56.199 10.401 1.00 84.61 100 GLY A N 1
ATOM 714 C CA . GLY A 1 100 ? -33.885 -55.505 9.313 1.00 80.77 100 GLY A CA 1
ATOM 715 C C . GLY A 1 100 ? -33.093 -55.481 8.024 1.00 65.61 100 GLY A C 1
ATOM 716 O O . GLY A 1 100 ? -33.518 -54.816 7.070 1.00 67.08 100 GLY A O 1
ATOM 717 N N . GLY A 1 101 ? -31.951 -56.170 7.975 1.00 72.30 101 GLY A N 1
ATOM 718 C CA . GLY A 1 101 ? -31.155 -56.288 6.777 1.00 58.53 101 GLY A CA 1
ATOM 719 C C . GLY A 1 101 ? -30.555 -54.976 6.312 1.00 55.34 101 GLY A C 1
ATOM 720 O O . GLY A 1 101 ? -30.545 -53.966 7.028 1.00 54.06 101 GLY A O 1
ATOM 721 N N . PRO A 1 102 ? -30.015 -54.981 5.094 1.00 53.53 102 PRO A N 1
ATOM 722 C CA . PRO A 1 102 ? -29.465 -53.740 4.522 1.00 40.81 102 PRO A CA 1
ATOM 723 C C . PRO A 1 102 ? -30.445 -52.572 4.536 1.00 36.31 102 PRO A C 1
ATOM 724 O O . PRO A 1 102 ? -30.022 -51.410 4.670 1.00 41.93 102 PRO A O 1
ATOM 728 N N . ALA A 1 103 ? -31.746 -52.845 4.448 1.00 42.60 103 ALA A N 1
ATOM 729 C CA . ALA A 1 103 ? -32.744 -51.779 4.342 1.00 44.39 103 ALA A CA 1
ATOM 730 C C . ALA A 1 103 ? -32.793 -50.907 5.593 1.00 43.89 103 ALA A C 1
ATOM 731 O O . ALA A 1 103 ? -32.959 -49.682 5.500 1.00 38.96 103 ALA A O 1
ATOM 733 N N . ALA A 1 104 ? -32.676 -51.512 6.780 1.00 42.50 104 ALA A N 1
ATOM 734 C CA . ALA A 1 104 ? -32.660 -50.700 7.994 1.00 46.61 104 ALA A CA 1
ATOM 735 C C . ALA A 1 104 ? -31.424 -49.809 8.042 1.00 37.32 104 ALA A C 1
ATOM 736 O O . ALA A 1 104 ? -31.508 -48.645 8.442 1.00 42.46 104 ALA A O 1
ATOM 738 N N . LEU A 1 105 ? -30.266 -50.330 7.630 1.00 39.47 105 LEU A N 1
ATOM 739 C CA . LEU A 1 105 ? -29.075 -49.486 7.593 1.00 45.61 105 LEU A CA 1
ATOM 740 C C . LEU A 1 105 ? -29.259 -48.325 6.621 1.00 36.59 105 LEU A C 1
ATOM 741 O O . LEU A 1 105 ? -28.891 -47.188 6.932 1.00 38.00 105 LEU A O 1
ATOM 746 N N . VAL A 1 106 ? -29.841 -48.593 5.445 1.00 34.38 106 VAL A N 1
ATOM 747 C CA . VAL A 1 106 ? -30.128 -47.524 4.485 1.00 33.39 106 VAL A CA 1
ATOM 748 C C . VAL A 1 106 ? -30.982 -46.430 5.118 1.00 32.35 106 VAL A C 1
ATOM 749 O O . VAL A 1 106 ? -30.718 -45.230 4.939 1.00 34.74 106 VAL A O 1
ATOM 753 N N . ASP A 1 107 ? -32.028 -46.815 5.862 1.00 33.47 107 ASP A N 1
ATOM 754 C CA . ASP A 1 107 ? -32.847 -45.807 6.534 1.00 32.30 107 ASP A CA 1
ATOM 755 C C . ASP A 1 107 ? -32.026 -45.001 7.545 1.00 34.50 107 ASP A C 1
ATOM 756 O O . ASP A 1 107 ? -32.181 -43.776 7.649 1.00 33.91 107 ASP A O 1
ATOM 761 N N . ARG A 1 108 ? -31.178 -45.678 8.331 1.00 37.08 108 ARG A N 1
ATOM 762 C CA . ARG A 1 108 ? -30.337 -44.973 9.300 1.00 36.18 108 ARG A CA 1
ATOM 763 C C . ARG A 1 108 ? -29.301 -44.102 8.609 1.00 37.22 108 ARG A C 1
ATOM 764 O O . ARG A 1 108 ? -29.037 -42.982 9.055 1.00 37.95 108 ARG A O 1
ATOM 772 N N . ALA A 1 109 ? -28.681 -44.610 7.529 1.00 30.61 109 ALA A N 1
ATOM 773 C CA . ALA A 1 109 ? -27.716 -43.799 6.788 1.00 35.92 109 ALA A CA 1
ATOM 774 C C . ALA A 1 109 ? -28.377 -42.597 6.127 1.00 37.82 109 ALA A C 1
ATOM 775 O O . ALA A 1 109 ? -27.759 -41.524 6.025 1.00 34.82 109 ALA A O 1
ATOM 777 N N . SER A 1 110 ? -29.628 -42.750 5.675 1.00 34.31 110 SER A N 1
ATOM 778 C CA . SER A 1 110 ? -30.318 -41.643 5.015 1.00 30.17 110 SER A CA 1
ATOM 779 C C . SER A 1 110 ? -30.619 -40.510 5.990 1.00 34.78 110 SER A C 1
ATOM 780 O O . SER A 1 110 ? -30.505 -39.339 5.627 1.00 36.84 110 SER A O 1
ATOM 783 N N . GLU A 1 111 ? -31.031 -40.838 7.219 1.00 37.35 111 GLU A N 1
ATOM 784 C CA . GLU A 1 111 ? -31.136 -39.831 8.281 1.00 38.36 111 GLU A CA 1
ATOM 785 C C . GLU A 1 111 ? -29.837 -39.054 8.464 1.00 39.93 111 GLU A C 1
ATOM 786 O O . GLU A 1 111 ? -29.863 -37.835 8.677 1.00 37.64 111 GLU A O 1
ATOM 792 N N . LEU A 1 112 ? -28.686 -39.752 8.444 1.00 40.01 112 LEU A N 1
ATOM 793 C CA . LEU A 1 112 ? -27.408 -39.060 8.629 1.00 36.59 112 LEU A CA 1
ATOM 794 C C . LEU A 1 112 ? -27.062 -38.208 7.420 1.00 39.32 112 LEU A C 1
ATOM 795 O O . LEU A 1 112 ? -26.482 -37.126 7.566 1.00 39.49 112 LEU A O 1
ATOM 800 N N . MET A 1 113 ? -27.396 -38.683 6.212 1.00 36.21 113 MET A N 1
ATOM 801 C CA . MET A 1 113 ? -27.199 -37.854 5.028 1.00 32.97 113 MET A CA 1
ATOM 802 C C . MET A 1 113 ? -27.949 -36.544 5.168 1.00 37.65 113 MET A C 1
ATOM 803 O O . MET A 1 113 ? -27.448 -35.491 4.768 1.00 34.73 113 MET A O 1
ATOM 808 N N . LEU A 1 114 ? -29.172 -36.599 5.706 1.00 38.35 114 LEU A N 1
ATOM 809 C CA . LEU A 1 114 ? -29.948 -35.376 5.911 1.00 38.14 114 LEU A CA 1
ATOM 810 C C . LEU A 1 114 ? -29.268 -34.448 6.916 1.00 41.54 114 LEU A C 1
ATOM 811 O O . LEU A 1 114 ? -29.309 -33.224 6.758 1.00 41.15 114 LEU A O 1
ATOM 816 N N . VAL A 1 115 ? -28.662 -35.001 7.975 1.00 40.74 115 VAL A N 1
ATOM 817 C CA . VAL A 1 115 ? -27.899 -34.142 8.884 1.00 36.56 115 VAL A CA 1
ATOM 818 C C . VAL A 1 115 ? -26.780 -33.459 8.117 1.00 42.57 115 VAL A C 1
ATOM 819 O O . VAL A 1 115 ? -26.622 -32.239 8.169 1.00 44.31 115 VAL A O 1
ATOM 823 N N . LEU A 1 116 ? -26.029 -34.237 7.337 1.00 37.36 116 LEU A N 1
ATOM 824 C CA . LEU A 1 116 ? -24.908 -33.691 6.584 1.00 39.58 116 LEU A CA 1
ATOM 825 C C . LEU A 1 116 ? -25.351 -32.642 5.566 1.00 45.18 116 LEU A C 1
ATOM 826 O O . LEU A 1 116 ? -24.620 -31.679 5.314 1.00 41.88 116 LEU A O 1
ATOM 831 N N . ALA A 1 117 ? -26.532 -32.803 4.962 1.00 41.64 117 ALA A N 1
ATOM 832 C CA . ALA A 1 117 ? -26.966 -31.842 3.946 1.00 40.14 117 ALA A CA 1
ATOM 833 C C . ALA A 1 117 ? -27.353 -30.482 4.533 1.00 47.10 117 ALA A C 1
ATOM 834 O O . ALA A 1 117 ? -27.472 -29.515 3.776 1.00 55.90 117 ALA A O 1
ATOM 836 N N . GLY A 1 118 ? -27.568 -30.387 5.842 1.00 46.07 118 GLY A N 1
ATOM 837 C CA . GLY A 1 118 ? -27.982 -29.142 6.466 1.00 57.39 118 GLY A CA 1
ATOM 838 C C . GLY A 1 118 ? -29.489 -28.910 6.408 1.00 62.23 118 GLY A C 1
ATOM 839 O O . GLY A 1 118 ? -30.240 -29.601 5.721 1.00 64.43 118 GLY A O 1
ATOM 840 N N . GLY A 1 119 ? -29.941 -27.918 7.164 1.00 67.02 119 GLY A N 1
ATOM 841 C CA . GLY A 1 119 ? -31.344 -27.532 7.114 1.00 84.28 119 GLY A CA 1
ATOM 842 C C . GLY A 1 119 ? -32.348 -28.501 7.722 1.00 84.29 119 GLY A C 1
ATOM 843 O O . GLY A 1 119 ? -33.112 -29.150 7.002 1.00 80.51 119 GLY A O 1
ATOM 844 N N . ASN A 1 120 ? -32.371 -28.560 9.055 1.00 84.92 120 ASN A N 1
ATOM 845 C CA . ASN A 1 120 ? -33.187 -29.375 9.960 1.00 87.51 120 ASN A CA 1
ATOM 846 C C . ASN A 1 120 ? -34.109 -30.417 9.322 1.00 82.17 120 ASN A C 1
ATOM 847 O O . ASN A 1 120 ? -35.208 -30.091 8.850 1.00 74.35 120 ASN A O 1
ATOM 852 N N . PRO A 1 121 ? -33.706 -31.687 9.335 1.00 74.53 121 PRO A N 1
ATOM 853 C CA . PRO A 1 121 ? -34.602 -32.776 8.919 1.00 65.11 121 PRO A CA 1
ATOM 854 C C . PRO A 1 121 ? -35.552 -33.157 10.043 1.00 65.64 121 PRO A C 1
ATOM 855 O O . PRO A 1 121 ? -35.434 -32.635 11.163 1.00 62.69 121 PRO A O 1
ATOM 859 N N . PRO A 1 122 ? -36.509 -34.062 9.793 1.00 60.69 122 PRO A N 1
ATOM 860 C CA . PRO A 1 122 ? -37.392 -34.512 10.877 1.00 58.32 122 PRO A CA 1
ATOM 861 C C . PRO A 1 122 ? -36.616 -35.217 11.981 1.00 64.55 122 PRO A C 1
ATOM 862 O O . PRO A 1 122 ? -35.587 -35.850 11.741 1.00 56.86 122 PRO A O 1
ATOM 866 N N . ARG A 1 123 ? -37.127 -35.110 13.205 1.00 62.09 123 ARG A N 1
ATOM 867 C CA . ARG A 1 123 ? -36.448 -35.727 14.333 1.00 64.26 123 ARG A CA 1
ATOM 868 C C . ARG A 1 123 ? -36.471 -37.243 14.191 1.00 62.10 123 ARG A C 1
ATOM 869 O O . ARG A 1 123 ? -37.466 -37.832 13.762 1.00 64.60 123 ARG A O 1
ATOM 877 N N . ALA A 1 124 ? -35.352 -37.871 14.526 1.00 54.60 124 ALA A N 1
ATOM 878 C CA . ALA A 1 124 ? -35.218 -39.317 14.466 1.00 58.85 124 ALA A CA 1
ATOM 879 C C . ALA A 1 124 ? -35.316 -39.913 15.864 1.00 57.60 124 ALA A C 1
ATOM 880 O O . ALA A 1 124 ? -34.978 -39.265 16.854 1.00 58.61 124 ALA A O 1
ATOM 882 N N A MET A 1 125 ? -35.828 -41.145 15.929 0.47 60.19 125 MET A N 1
ATOM 883 N N B MET A 1 125 ? -35.747 -41.170 15.944 0.53 60.19 125 MET A N 1
ATOM 884 C CA A MET A 1 125 ? -35.821 -41.876 17.190 0.47 60.93 125 MET A CA 1
ATOM 885 C CA B MET A 1 125 ? -35.801 -41.842 17.238 0.53 60.94 125 MET A CA 1
ATOM 886 C C A MET A 1 125 ? -34.397 -42.226 17.600 0.47 57.15 125 MET A C 1
ATOM 887 C C B MET A 1 125 ? -34.499 -42.552 17.5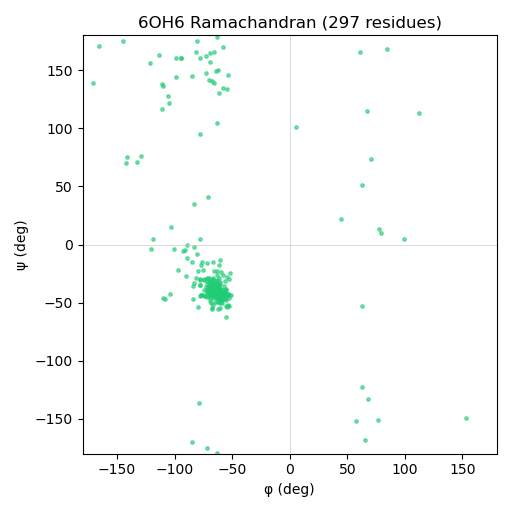94 0.53 57.75 125 MET A C 1
ATOM 888 O O A MET A 1 125 ? -34.022 -42.065 18.768 0.47 54.66 125 MET A O 1
ATOM 889 O O B MET A 1 125 ? -34.336 -42.985 18.740 0.53 58.51 125 MET A O 1
ATOM 898 N N . SER A 1 126 ? -33.590 -42.688 16.651 1.00 53.17 126 SER A N 1
ATOM 899 C CA . SER A 1 126 ? -32.211 -43.022 16.960 1.00 51.75 126 SER A CA 1
ATOM 900 C C . SER A 1 126 ? -31.482 -41.774 17.457 1.00 48.20 126 SER A C 1
ATOM 901 O O . SER A 1 126 ? -31.748 -40.661 16.978 1.00 47.63 126 SER A O 1
ATOM 904 N N . PRO A 1 127 ? -30.582 -41.926 18.433 1.00 46.35 127 PRO A N 1
ATOM 905 C CA . PRO A 1 127 ? -29.778 -40.779 18.888 1.00 48.64 127 PRO A CA 1
ATOM 906 C C . PRO A 1 127 ? -28.637 -40.387 17.954 1.00 48.56 127 PRO A C 1
ATOM 907 O O . PRO A 1 127 ? -28.087 -39.289 18.103 1.00 46.52 127 PRO A O 1
ATOM 911 N N . PHE A 1 128 ? -28.254 -41.238 17.005 1.00 44.68 128 PHE A N 1
ATOM 912 C CA . PHE A 1 128 ? -27.077 -40.940 16.195 1.00 36.10 128 PHE A CA 1
ATOM 913 C C . PHE A 1 128 ? -27.189 -39.663 15.373 1.00 37.60 128 PHE A C 1
ATOM 914 O O . PHE A 1 128 ? -26.202 -38.909 15.332 1.00 38.72 128 PHE A O 1
ATOM 922 N N . PRO A 1 129 ? -28.323 -39.336 14.729 1.00 41.48 129 PRO A N 1
ATOM 923 C CA . PRO A 1 129 ? -28.368 -38.078 13.954 1.00 35.36 129 PRO A CA 1
ATOM 924 C C . PRO A 1 129 ? -28.098 -36.813 14.777 1.00 37.94 129 PRO A C 1
ATOM 925 O O . PRO A 1 129 ? -27.391 -35.912 14.304 1.00 41.16 129 PRO A O 1
ATOM 929 N N . ALA A 1 130 ? -28.667 -36.692 15.974 1.00 46.75 130 ALA A N 1
ATOM 930 C CA . ALA A 1 130 ? -28.523 -35.442 16.727 1.00 49.82 130 ALA A CA 1
ATOM 931 C C . ALA A 1 130 ? -27.095 -35.248 17.233 1.00 40.93 130 ALA A C 1
ATOM 932 O O . ALA A 1 130 ? -26.559 -34.133 17.189 1.00 50.01 130 ALA A O 1
ATOM 934 N N . VAL A 1 131 ? -26.462 -36.320 17.706 1.00 46.08 131 VAL A N 1
ATOM 935 C CA . VAL A 1 131 ? -25.047 -36.244 18.077 1.00 41.10 131 VAL A CA 1
ATOM 936 C C . VAL A 1 131 ? -24.210 -35.808 16.883 1.00 46.22 131 VAL A C 1
ATOM 937 O O . VAL A 1 131 ? -23.361 -34.915 16.988 1.00 47.30 131 VAL A O 1
ATOM 941 N N . LEU A 1 132 ? -24.464 -36.400 15.713 1.00 39.32 132 LEU A N 1
ATOM 942 C CA . LEU A 1 132 ? -23.716 -35.981 14.533 1.00 41.39 132 LEU A CA 1
ATOM 943 C C . LEU A 1 132 ? -23.937 -34.507 14.256 1.00 39.70 132 LEU A C 1
ATOM 944 O O . LEU A 1 132 ? -22.999 -33.782 13.895 1.00 41.28 132 LEU A O 1
ATOM 949 N N . HIS A 1 133 ? -25.174 -34.046 14.405 1.00 42.06 133 HIS A N 1
ATOM 950 C CA . HIS A 1 133 ? -25.458 -32.636 14.167 1.00 43.15 133 HIS A CA 1
ATOM 951 C C . HIS A 1 133 ? -24.577 -31.757 15.046 1.00 40.96 133 HIS A C 1
ATOM 952 O O . HIS A 1 133 ? -23.965 -30.792 14.571 1.00 46.70 133 HIS A O 1
ATOM 959 N N . ASP A 1 134 ? -24.478 -32.101 16.328 1.00 43.43 134 ASP A N 1
ATOM 960 C CA . ASP A 1 134 ? -23.656 -31.322 17.250 1.00 51.79 134 ASP A CA 1
ATOM 961 C C . ASP A 1 134 ? -22.175 -31.439 16.910 1.00 54.02 134 ASP A C 1
ATOM 962 O O . ASP A 1 134 ? -21.458 -30.428 16.884 1.00 53.65 134 ASP A O 1
ATOM 967 N N . LEU A 1 135 ? -21.705 -32.655 16.602 1.00 51.64 135 LEU A N 1
ATOM 968 C CA . LEU A 1 135 ? -20.300 -32.832 16.246 1.00 47.87 135 LEU A CA 1
ATOM 969 C C . LEU A 1 135 ? -19.926 -32.022 15.012 1.00 48.61 135 LEU A C 1
ATOM 970 O O . LEU A 1 135 ? -18.868 -31.383 14.982 1.00 52.53 135 LEU A O 1
ATOM 975 N N . LEU A 1 136 ? -20.769 -32.043 13.973 1.00 39.31 136 LEU A N 1
ATOM 976 C CA . LEU A 1 136 ? -20.469 -31.254 12.777 1.00 48.20 136 LEU A CA 1
ATOM 977 C C . LEU A 1 136 ? -20.459 -29.756 13.080 1.00 48.75 136 LEU A C 1
ATOM 978 O O . LEU A 1 136 ? -19.690 -28.997 12.478 1.00 48.63 136 LEU A O 1
ATOM 983 N N . ALA A 1 137 ? -21.333 -29.308 13.984 1.00 46.05 137 ALA A N 1
ATOM 984 C CA . ALA A 1 137 ? -21.354 -27.898 14.374 1.00 57.46 137 ALA A CA 1
ATOM 985 C C . ALA A 1 137 ? -20.008 -27.455 14.959 1.00 54.77 137 ALA A C 1
ATOM 986 O O . ALA A 1 137 ? -19.464 -26.410 14.582 1.00 59.26 137 ALA A O 1
ATOM 988 N N . ARG A 1 138 ? -19.449 -28.249 15.874 1.00 50.91 138 ARG A N 1
ATOM 989 C CA . ARG A 1 138 ? -18.172 -27.891 16.489 1.00 51.10 138 ARG A CA 1
ATOM 990 C C . ARG A 1 138 ? -17.030 -27.939 15.479 1.00 59.75 138 ARG A C 1
ATOM 991 O O . ARG A 1 138 ? -16.113 -27.114 15.535 1.00 61.13 138 ARG A O 1
ATOM 999 N N . PHE A 1 139 ? -17.072 -28.879 14.531 1.00 50.74 139 PHE A N 1
ATOM 1000 C CA . PHE A 1 139 ? -16.017 -28.934 13.528 1.00 48.50 139 PHE A CA 1
ATOM 1001 C C . PHE A 1 139 ? -16.131 -27.787 12.537 1.00 57.45 139 PHE A C 1
ATOM 1002 O O . PHE A 1 139 ? -15.109 -27.304 12.033 1.00 54.22 139 PHE A O 1
ATOM 1010 N N . ARG A 1 140 ? -17.356 -27.353 12.220 1.00 54.15 140 ARG A N 1
ATOM 1011 C CA . ARG A 1 140 ? -17.511 -26.244 11.283 1.00 58.68 140 ARG A CA 1
ATOM 1012 C C . ARG A 1 140 ? -16.924 -24.960 11.865 1.00 56.81 140 ARG A C 1
ATOM 1013 O O . ARG A 1 140 ? -16.263 -24.196 11.156 1.00 57.35 140 ARG A O 1
ATOM 1021 N N . ALA A 1 141 ? -17.124 -24.731 13.167 1.00 54.79 141 ALA A N 1
ATOM 1022 C CA . ALA A 1 141 ? -16.560 -23.548 13.815 1.00 63.05 141 ALA A CA 1
ATOM 1023 C C . ALA A 1 141 ? -15.038 -23.556 13.792 1.00 70.41 141 ALA A C 1
ATOM 1024 O O . ALA A 1 141 ? -14.414 -22.490 13.747 1.00 67.44 141 ALA A O 1
ATOM 1026 N N . ARG A 1 142 ? -14.425 -24.739 13.821 1.00 65.29 142 ARG A N 1
ATOM 1027 C CA . ARG A 1 142 ? -12.979 -24.856 13.960 1.00 60.81 142 ARG A CA 1
ATOM 1028 C C . ARG A 1 142 ? -12.258 -24.878 12.619 1.00 63.54 142 ARG A C 1
ATOM 1029 O O . ARG A 1 142 ? -11.106 -24.437 12.535 1.00 75.95 142 ARG A O 1
ATOM 1037 N N . ALA A 1 143 ? -12.916 -25.326 11.560 1.00 62.02 143 ALA A N 1
ATOM 1038 C CA . ALA A 1 143 ? -12.264 -25.550 10.281 1.00 60.93 143 ALA A CA 1
ATOM 1039 C C . ALA A 1 143 ? -12.492 -24.395 9.314 1.00 59.57 143 ALA A C 1
ATOM 1040 O O . ALA A 1 143 ? -13.431 -23.611 9.449 1.00 63.08 143 ALA A O 1
ATOM 1042 N N . SER A 1 144 ? -11.630 -24.323 8.306 1.00 56.00 144 SER A N 1
ATOM 1043 C CA . SER A 1 144 ? -11.937 -23.506 7.147 1.00 61.29 144 SER A CA 1
ATOM 1044 C C . SER A 1 144 ? -13.139 -24.091 6.401 1.00 67.24 144 SER A C 1
ATOM 1045 O O . SER A 1 144 ? -13.553 -25.229 6.631 1.00 67.00 144 SER A O 1
ATOM 1048 N N . ALA A 1 145 ? -13.706 -23.292 5.492 1.00 66.57 145 ALA A N 1
ATOM 1049 C CA . ALA A 1 145 ? -14.855 -23.752 4.718 1.00 62.86 145 ALA A CA 1
ATOM 1050 C C . ALA A 1 145 ? -14.508 -24.999 3.919 1.00 62.01 145 ALA A C 1
ATOM 1051 O O . ALA A 1 145 ? -15.271 -25.971 3.902 1.00 63.82 145 ALA A O 1
ATOM 1053 N N . ALA A 1 146 ? -13.353 -24.987 3.250 1.00 59.07 146 ALA A N 1
ATOM 1054 C CA . ALA A 1 146 ? -12.956 -26.142 2.456 1.00 63.05 146 ALA A CA 1
ATOM 1055 C C . ALA A 1 146 ? -12.657 -27.345 3.344 1.00 58.89 146 ALA A C 1
ATOM 1056 O O . ALA A 1 146 ? -12.982 -28.481 2.979 1.00 66.32 146 ALA A O 1
ATOM 1058 N N . ALA A 1 147 ? -12.064 -27.115 4.522 1.00 59.40 147 ALA A N 1
ATOM 1059 C CA . ALA A 1 147 ? -11.710 -28.224 5.407 1.00 53.42 147 ALA A CA 1
ATOM 1060 C C . ALA A 1 147 ? -12.946 -28.911 5.965 1.00 57.11 147 ALA A C 1
ATOM 1061 O O . ALA A 1 147 ? -12.966 -30.140 6.118 1.00 52.59 147 ALA A O 1
ATOM 1063 N N . TYR A 1 148 ? -13.969 -28.136 6.320 1.00 55.11 148 TYR A N 1
ATOM 1064 C CA . TYR A 1 148 ? -15.215 -28.742 6.770 1.00 58.92 148 TYR A CA 1
ATOM 1065 C C . TYR A 1 148 ? -15.845 -29.563 5.654 1.00 59.04 148 TYR A C 1
ATOM 1066 O O . TYR A 1 148 ? -16.283 -30.699 5.876 1.00 52.40 148 TYR A O 1
ATOM 1075 N N . HIS A 1 149 ? -15.904 -28.991 4.444 1.00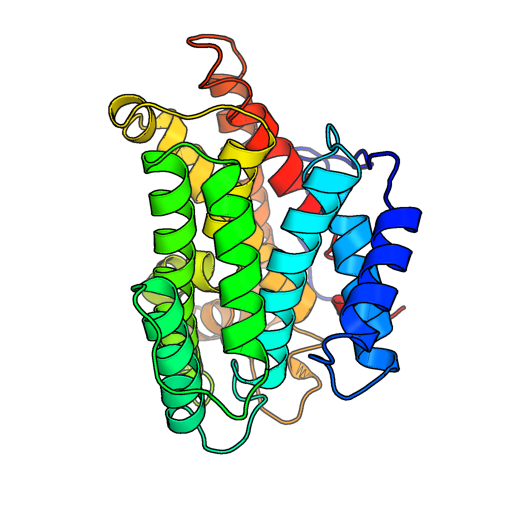 52.90 149 HIS A N 1
ATOM 1076 C CA . HIS A 1 149 ? -16.466 -29.705 3.305 1.00 56.73 149 HIS A CA 1
ATOM 107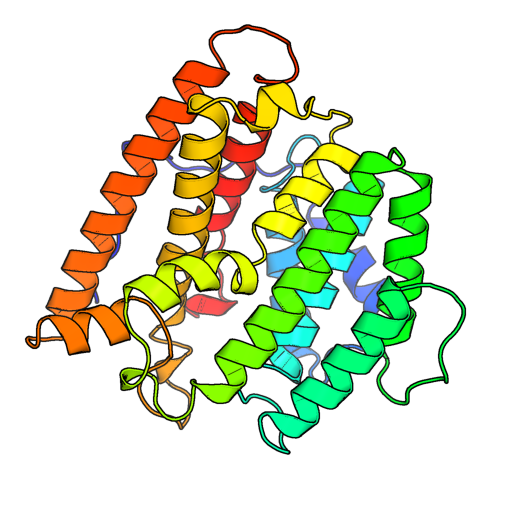7 C C . HIS A 1 149 ? -15.764 -31.038 3.097 1.00 58.52 149 HIS A C 1
ATOM 1078 O O . HIS A 1 149 ? -16.411 -32.038 2.768 1.00 51.32 149 HIS A O 1
ATOM 1085 N N . ARG A 1 150 ? -14.438 -31.078 3.283 1.00 54.33 150 ARG A N 1
ATOM 1086 C CA . ARG A 1 150 ? -13.719 -32.333 3.089 1.00 49.41 150 ARG A CA 1
ATOM 1087 C C . ARG A 1 150 ? -14.052 -33.324 4.190 1.00 44.04 150 ARG A C 1
ATOM 1088 O O . ARG A 1 150 ? -14.213 -34.520 3.927 1.00 48.95 150 ARG A O 1
ATOM 1096 N N . LEU A 1 151 ? -14.187 -32.851 5.425 1.00 42.70 151 LEU A N 1
ATOM 1097 C CA . LEU A 1 151 ? -14.650 -33.735 6.490 1.00 42.39 151 LEU A CA 1
ATOM 1098 C C . LEU A 1 151 ? -16.041 -34.287 6.185 1.00 49.47 151 LEU A C 1
ATOM 1099 O O . LEU A 1 151 ? -16.301 -35.489 6.343 1.00 44.04 151 LEU A O 1
ATOM 1104 N N . ALA A 1 152 ? -16.951 -33.415 5.751 1.00 45.91 152 ALA A N 1
ATOM 1105 C CA . ALA A 1 152 ? -18.322 -33.832 5.491 1.00 43.22 152 ALA A CA 1
ATOM 1106 C C . ALA A 1 152 ? -18.391 -34.807 4.320 1.00 36.99 152 ALA A C 1
ATOM 1107 O O . ALA A 1 152 ? -19.166 -35.772 4.356 1.00 45.22 152 ALA A O 1
ATOM 1109 N N . ALA A 1 153 ? -17.582 -34.582 3.283 1.00 35.54 153 ALA A N 1
ATOM 1110 C CA . ALA A 1 153 ? -17.532 -35.501 2.149 1.00 39.81 153 ALA A CA 1
ATOM 1111 C C . ALA A 1 153 ? -17.051 -36.887 2.576 1.00 48.72 153 ALA A C 1
ATOM 1112 O O . ALA A 1 153 ? -17.625 -37.905 2.173 1.00 42.03 153 ALA A O 1
ATOM 1114 N N . SER A 1 154 ? -15.970 -36.945 3.368 1.00 42.85 154 SER A N 1
ATOM 1115 C CA . SER A 1 154 ? -15.442 -38.234 3.808 1.00 39.02 154 SER A CA 1
ATOM 1116 C C . SER A 1 154 ? -16.515 -39.044 4.512 1.00 37.39 154 SER A C 1
ATOM 1117 O O . SER A 1 154 ? -16.619 -40.261 4.314 1.00 39.66 154 SER A O 1
ATOM 1120 N N . LEU A 1 155 ? -17.354 -38.372 5.304 1.00 36.40 155 LEU A N 1
ATOM 1121 C CA . LEU A 1 155 ? -18.425 -39.054 6.025 1.00 38.20 155 LEU A CA 1
ATOM 1122 C C . LEU A 1 155 ? -19.540 -39.505 5.083 1.00 39.03 155 LEU A C 1
ATOM 1123 O O . LEU A 1 155 ? -20.109 -40.583 5.268 1.00 33.97 155 LEU A O 1
ATOM 1128 N N . ARG A 1 156 ? -19.900 -38.680 4.099 1.00 37.42 156 ARG A N 1
ATOM 1129 C CA . ARG A 1 156 ? -20.893 -39.112 3.116 1.00 40.47 156 ARG A CA 1
ATOM 1130 C C . ARG A 1 156 ? -20.429 -40.361 2.385 1.00 38.34 156 ARG A C 1
ATOM 1131 O O . ARG A 1 156 ? -21.222 -41.283 2.135 1.00 36.67 156 ARG A O 1
ATOM 1139 N N . ASP A 1 157 ? -19.150 -40.392 2.011 1.00 33.45 157 ASP A N 1
ATOM 1140 C CA . ASP A 1 157 ? -18.604 -41.524 1.277 1.00 37.85 157 ASP A CA 1
ATOM 1141 C C . ASP A 1 157 ? -18.598 -42.777 2.139 1.00 38.08 157 ASP A C 1
ATOM 1142 O O . ASP A 1 157 ? -18.944 -43.860 1.665 1.00 35.35 157 ASP A O 1
ATOM 1147 N N . THR A 1 158 ? -18.226 -42.644 3.416 1.00 35.86 158 THR A N 1
ATOM 1148 C CA . THR A 1 158 ? -18.265 -43.791 4.317 1.00 31.56 158 THR A CA 1
ATOM 1149 C C . THR A 1 158 ? -19.680 -44.360 4.429 1.00 33.49 158 THR A C 1
ATOM 1150 O O . THR A 1 158 ? -19.868 -45.581 4.407 1.00 37.38 158 THR A O 1
ATOM 1154 N N . LEU A 1 159 ? -20.700 -43.501 4.526 1.00 34.43 159 LEU A N 1
ATOM 1155 C CA . LEU A 1 159 ? -22.071 -44.012 4.625 1.00 37.39 159 LEU A CA 1
ATOM 1156 C C . LEU A 1 159 ? -22.458 -44.850 3.394 1.00 37.54 159 LEU A C 1
ATOM 1157 O O . LEU A 1 159 ? -23.070 -45.919 3.519 1.00 33.70 159 LEU A O 1
ATOM 1162 N N . MET A 1 160 ? -22.138 -44.377 2.190 1.00 35.77 160 MET A N 1
ATOM 1163 C CA . MET A 1 160 ? -22.419 -45.211 1.021 1.00 37.07 160 ME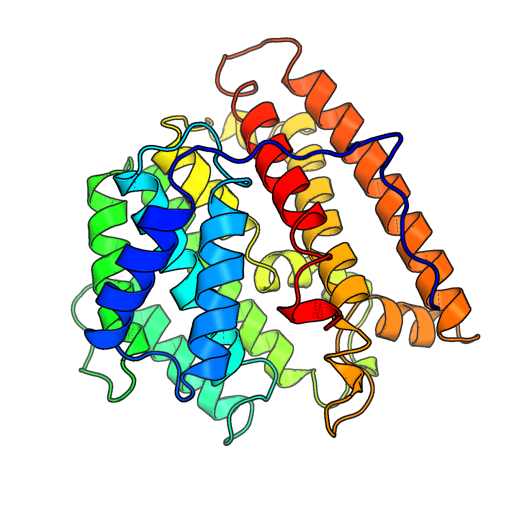T A CA 1
ATOM 1164 C C . MET A 1 160 ? -21.653 -46.533 1.102 1.00 35.66 160 MET A C 1
ATOM 1165 O O . MET A 1 160 ? -22.207 -47.600 0.825 1.00 33.16 160 MET A O 1
ATOM 1170 N N . ALA A 1 161 ? -20.389 -46.492 1.526 1.00 34.57 161 ALA A N 1
ATOM 1171 C CA . ALA A 1 161 ? -19.606 -47.727 1.582 1.00 32.59 161 ALA A CA 1
ATOM 1172 C C . ALA A 1 161 ? -20.121 -48.708 2.638 1.00 34.23 161 ALA A C 1
ATOM 1173 O O . ALA A 1 161 ? -20.030 -49.930 2.434 1.00 34.23 161 ALA A O 1
ATOM 1175 N N . LEU A 1 162 ? -20.651 -48.216 3.772 1.00 31.04 162 LEU A N 1
ATOM 1176 C CA . LEU A 1 162 ? -21.266 -49.131 4.743 1.00 33.31 162 LEU A CA 1
ATOM 1177 C C . LEU A 1 162 ? -22.537 -49.749 4.179 1.00 34.78 162 LEU A C 1
ATOM 1178 O O . LEU A 1 162 ? -22.828 -50.927 4.425 1.00 36.01 162 LEU A O 1
ATOM 1183 N N . VAL A 1 163 ? -23.314 -48.970 3.427 1.00 33.73 163 VAL A N 1
ATOM 1184 C CA . VAL A 1 163 ? -24.485 -49.529 2.754 1.00 34.72 163 VAL A CA 1
ATOM 1185 C C . VAL A 1 163 ? -24.055 -50.614 1.765 1.00 36.93 163 VAL A C 1
ATOM 1186 O O . VAL A 1 163 ? -24.636 -51.707 1.721 1.00 35.88 163 VAL A O 1
ATOM 1190 N N . TRP A 1 164 ? -23.014 -50.332 0.976 1.00 34.55 164 TRP A N 1
ATOM 1191 C CA . TRP A 1 164 ? -22.456 -51.330 0.062 1.00 33.53 164 TRP A CA 1
ATOM 1192 C C . TRP A 1 164 ? -22.061 -52.604 0.806 1.00 39.71 164 TRP A C 1
ATOM 1193 O O . TRP A 1 164 ? -22.470 -53.711 0.433 1.00 35.85 164 TRP A O 1
ATOM 1204 N N . GLU A 1 165 ? -21.259 -52.463 1.869 1.00 34.87 165 GLU A N 1
ATOM 1205 C CA . GLU A 1 165 ? -20.814 -53.630 2.626 1.00 34.56 165 GLU A CA 1
ATOM 1206 C C . GLU A 1 165 ? -21.998 -54.442 3.144 1.00 37.18 165 GLU A C 1
ATOM 1207 O O . GLU A 1 165 ? -21.983 -55.677 3.084 1.00 38.48 165 GLU A O 1
ATOM 1213 N N . ALA A 1 166 ? -23.030 -53.770 3.662 1.00 35.23 166 ALA A N 1
ATOM 1214 C CA . ALA A 1 166 ? -24.182 -54.480 4.212 1.00 39.85 166 ALA A CA 1
ATOM 1215 C C . ALA A 1 166 ? -24.889 -55.330 3.157 1.00 41.45 166 ALA A C 1
ATOM 1216 O O . ALA A 1 166 ? -25.485 -56.358 3.492 1.00 36.54 166 ALA A O 1
ATOM 1218 N N . HIS A 1 167 ? -24.832 -54.926 1.888 1.00 40.03 167 HIS A N 1
ATOM 1219 C CA . HIS A 1 167 ? -25.439 -55.715 0.820 1.00 44.19 167 HIS A CA 1
ATOM 1220 C C . HIS A 1 167 ? -24.581 -56.885 0.366 1.00 38.76 167 HIS A C 1
ATOM 1221 O O . HIS A 1 167 ? -25.055 -57.693 -0.434 1.00 40.56 167 HIS A O 1
ATOM 1228 N N . HIS A 1 168 ? -23.338 -56.996 0.831 1.00 38.41 168 HIS A N 1
ATOM 1229 C CA . HIS A 1 168 ? -22.469 -58.080 0.399 1.00 37.74 168 HIS A CA 1
ATOM 1230 C C . HIS A 1 168 ? -21.978 -58.980 1.532 1.00 40.25 168 HIS A C 1
ATOM 1231 O O . HIS A 1 168 ? -21.308 -59.979 1.241 1.00 45.06 168 HIS A O 1
ATOM 1238 N N . VAL A 1 169 ? -22.289 -58.683 2.803 1.00 39.81 169 VAL A N 1
ATOM 1239 C CA . VAL A 1 169 ? -21.740 -59.514 3.886 1.00 45.62 169 VAL A CA 1
ATOM 1240 C C . VAL A 1 169 ? -22.317 -60.928 3.856 1.00 45.38 169 VAL A C 1
ATOM 1241 O O . VAL A 1 169 ? -21.645 -61.881 4.259 1.00 51.23 169 VAL A O 1
ATOM 1245 N N . ALA A 1 170 ? -23.558 -61.092 3.397 1.00 45.74 170 ALA A N 1
ATOM 1246 C CA . ALA A 1 170 ? -24.150 -62.423 3.315 1.00 49.63 170 ALA A CA 1
ATOM 1247 C C . ALA A 1 170 ? -23.452 -63.314 2.297 1.00 53.74 170 ALA A C 1
ATOM 1248 O O . ALA A 1 170 ? -23.533 -64.541 2.412 1.00 54.51 170 ALA A O 1
ATOM 1250 N N . LYS A 1 171 ? -22.760 -62.740 1.315 1.00 45.58 171 LYS A N 1
ATOM 1251 C CA . LYS A 1 171 ? -22.072 -63.514 0.279 1.00 44.12 171 LYS A CA 1
ATOM 1252 C C . LYS A 1 171 ? -20.757 -62.838 -0.065 1.00 41.74 171 LYS A C 1
ATOM 1253 O O . LYS A 1 171 ? -20.585 -62.298 -1.165 1.00 45.80 171 LYS A O 1
ATOM 1259 N N . PRO A 1 172 ? -19.785 -62.871 0.851 1.00 44.30 172 PRO A N 1
ATOM 1260 C CA . PRO A 1 172 ? -18.512 -62.173 0.584 1.00 44.44 172 PRO A CA 1
ATOM 1261 C C . PRO A 1 172 ? -17.846 -62.612 -0.697 1.00 47.25 172 PRO A C 1
ATOM 1262 O O . PRO A 1 172 ? -17.145 -61.816 -1.337 1.00 52.60 172 PRO A O 1
ATOM 1266 N N . GLU A 1 173 ? -18.029 -63.872 -1.085 1.00 49.26 173 GLU A N 1
ATOM 1267 C CA . GLU A 1 173 ? -17.403 -64.372 -2.299 1.00 53.84 173 GLU A CA 1
ATOM 1268 C C . GLU A 1 173 ? -17.971 -63.711 -3.550 1.00 47.24 173 GLU A C 1
ATOM 1269 O O . GLU A 1 173 ? -17.357 -63.795 -4.616 1.00 50.73 173 GLU A O 1
ATOM 1275 N N . GLY A 1 174 ? -19.110 -63.044 -3.449 1.00 49.17 174 GLY A N 1
ATOM 1276 C CA . GLY A 1 174 ? -19.602 -62.310 -4.595 1.00 47.90 174 GLY A CA 1
ATOM 1277 C C . GLY A 1 174 ? -18.924 -60.983 -4.846 1.00 41.97 174 GLY A C 1
ATOM 1278 O O . GLY A 1 174 ? -19.347 -60.253 -5.742 1.00 50.21 174 GLY A O 1
ATOM 1279 N N . VAL A 1 175 ? -17.883 -60.636 -4.087 1.00 41.71 175 VAL A N 1
ATOM 1280 C CA . VAL A 1 175 ? -17.183 -59.357 -4.233 1.00 41.43 175 VAL A CA 1
ATOM 1281 C C . VAL A 1 175 ? -15.845 -59.614 -4.906 1.00 44.71 175 VAL A C 1
ATOM 1282 O O . VAL A 1 175 ? -15.060 -60.452 -4.440 1.00 43.63 175 VAL A O 1
ATOM 1286 N N . ALA A 1 176 ? -15.575 -58.878 -5.981 1.00 42.05 176 ALA A N 1
ATOM 1287 C CA . ALA A 1 176 ? -14.258 -58.917 -6.604 1.00 44.16 176 ALA A CA 1
ATOM 1288 C C . ALA A 1 176 ? -13.232 -58.238 -5.714 1.00 42.99 176 ALA A C 1
ATOM 1289 O O . ALA A 1 176 ? -13.507 -57.203 -5.100 1.00 40.98 176 ALA A O 1
ATOM 1291 N N . LEU A 1 177 ? -12.026 -58.811 -5.678 1.00 37.83 177 LEU A N 1
ATOM 1292 C CA . LEU A 1 177 ? -10.965 -58.273 -4.843 1.00 46.58 177 LEU A CA 1
ATOM 1293 C C . LEU A 1 177 ? -10.717 -56.798 -5.129 1.00 43.50 177 LEU A C 1
ATOM 1294 O O . LEU A 1 177 ? -10.581 -55.997 -4.196 1.00 39.61 177 LEU A O 1
ATOM 1299 N N . ALA A 1 178 ? -10.663 -56.418 -6.414 1.00 40.92 178 ALA A N 1
ATOM 1300 C CA . ALA A 1 178 ? -10.373 -55.028 -6.772 1.00 40.25 178 ALA A CA 1
ATOM 1301 C C . ALA A 1 178 ? -11.458 -54.067 -6.278 1.00 35.60 178 ALA A C 1
ATOM 1302 O O . ALA A 1 178 ? -11.157 -52.931 -5.903 1.00 37.17 178 ALA A O 1
ATOM 1304 N N . THR A 1 179 ? -12.718 -54.494 -6.270 1.00 40.58 179 THR A N 1
ATOM 1305 C CA . THR A 1 179 ? -13.771 -53.644 -5.718 1.00 41.17 179 THR A CA 1
ATOM 1306 C C . THR A 1 179 ? -13.592 -53.474 -4.213 1.00 35.12 179 THR A C 1
ATOM 1307 O O . THR A 1 179 ? -13.629 -52.357 -3.699 1.00 34.93 179 THR A O 1
ATOM 1311 N N . TYR A 1 180 ? -13.342 -54.571 -3.503 1.00 35.45 180 TYR A N 1
ATOM 1312 C CA . TYR A 1 180 ? -13.129 -54.497 -2.061 1.00 34.61 180 TYR A CA 1
ATOM 1313 C C . TYR A 1 180 ? -11.988 -53.554 -1.707 1.00 35.11 180 TYR A C 1
ATOM 1314 O O . TYR A 1 180 ? -12.137 -52.686 -0.836 1.00 34.91 180 TYR A O 1
ATOM 1323 N N . LEU A 1 181 ? -10.844 -53.680 -2.400 1.00 35.16 181 LEU A N 1
ATOM 1324 C CA . LEU A 1 181 ? -9.709 -52.819 -2.093 1.00 36.73 181 LEU A CA 1
ATOM 1325 C C . LEU A 1 181 ? -10.037 -51.343 -2.295 1.00 42.57 181 LEU A C 1
ATOM 1326 O O . LEU A 1 181 ? -9.512 -50.490 -1.567 1.00 34.56 181 LEU A O 1
ATOM 1331 N N . ALA A 1 182 ? -10.885 -51.011 -3.277 1.00 38.20 182 ALA A N 1
ATOM 1332 C CA . ALA A 1 182 ? -11.229 -49.602 -3.465 1.00 41.59 182 ALA A CA 1
ATOM 1333 C C . ALA A 1 182 ? -12.260 -49.121 -2.441 1.00 35.34 182 ALA A C 1
ATOM 1334 O O . ALA A 1 182 ? -12.266 -47.936 -2.095 1.00 35.91 182 ALA A O 1
ATOM 1336 N N . MET A 1 183 ? -13.128 -50.018 -1.958 1.00 34.62 183 MET A N 1
ATOM 1337 C CA . MET A 1 183 ? -14.193 -49.651 -1.018 1.00 35.11 183 MET A CA 1
ATOM 1338 C C . MET A 1 183 ? -13.713 -49.622 0.434 1.00 38.46 183 MET A C 1
ATOM 1339 O O . MET A 1 183 ? -14.173 -48.789 1.224 1.00 32.87 183 MET A O 1
ATOM 1344 N N . ARG A 1 184 ? -12.803 -50.534 0.795 1.00 31.86 184 ARG A N 1
ATOM 1345 C CA . ARG A 1 184 ? -12.375 -50.685 2.185 1.00 36.52 184 ARG A CA 1
ATOM 1346 C C . ARG A 1 184 ? -11.812 -49.413 2.821 1.00 38.40 184 ARG A C 1
ATOM 1347 O O . ARG A 1 184 ? -12.049 -49.213 4.025 1.00 38.88 184 ARG A O 1
ATOM 1355 N N . PRO A 1 185 ? -11.080 -48.533 2.123 1.00 36.00 185 PRO A N 1
ATOM 1356 C CA . PRO A 1 185 ? -10.643 -47.288 2.784 1.00 35.53 185 PRO A CA 1
ATOM 1357 C C . PRO A 1 185 ? -11.794 -46.453 3.310 1.00 41.11 185 PRO A C 1
ATOM 1358 O O . PRO A 1 185 ? -11.605 -45.674 4.252 1.00 38.76 185 PRO A O 1
ATOM 1362 N N . HIS A 1 186 ? -12.982 -46.588 2.709 1.00 38.53 186 HIS A N 1
ATOM 1363 C CA . HIS A 1 186 ? -14.158 -45.852 3.147 1.00 34.91 186 HIS A CA 1
ATOM 1364 C C . HIS A 1 186 ? -14.837 -46.508 4.341 1.00 34.27 186 HIS A C 1
ATOM 1365 O O . HIS A 1 186 ? -15.460 -45.811 5.139 1.00 38.03 186 HIS A O 1
ATOM 1372 N N . THR A 1 187 ? -14.735 -47.828 4.501 1.00 33.26 187 THR A N 1
ATOM 1373 C CA . THR A 1 187 ? -15.310 -48.442 5.694 1.00 41.43 187 THR A CA 1
ATOM 1374 C C . THR A 1 187 ? -14.338 -48.510 6.869 1.00 42.17 187 THR A C 1
ATOM 1375 O O . THR A 1 187 ? -14.769 -48.789 7.992 1.00 39.13 187 THR A O 1
ATOM 1379 N N . VAL A 1 188 ? -13.045 -48.243 6.662 1.00 38.58 188 VAL A N 1
ATOM 1380 C CA . VAL A 1 188 ? -12.118 -48.211 7.788 1.00 37.03 188 VAL A CA 1
ATOM 1381 C C . VAL A 1 188 ? -11.953 -46.813 8.379 1.00 42.75 188 VAL A C 1
ATOM 1382 O O . VAL A 1 188 ? -11.270 -46.662 9.407 1.00 43.08 188 VAL A O 1
ATOM 1386 N N . PHE A 1 189 ? -12.558 -45.791 7.768 1.00 38.17 189 PHE A N 1
ATOM 1387 C CA . PHE A 1 189 ? -12.703 -44.419 8.268 1.00 37.67 189 PHE A CA 1
ATOM 1388 C C . PHE A 1 189 ? -11.432 -43.585 8.128 1.00 43.66 189 PHE A C 1
ATOM 1389 O O . PHE A 1 189 ? -11.366 -42.498 8.697 1.00 41.18 189 PHE A O 1
ATOM 1397 N N . ILE A 1 190 ? -10.441 -44.043 7.362 1.00 42.79 190 ILE A N 1
ATOM 1398 C CA . ILE A 1 190 ? -9.162 -43.341 7.279 1.00 40.19 190 ILE A CA 1
ATOM 1399 C C . ILE A 1 190 ? -9.335 -41.937 6.709 1.00 47.39 190 ILE A C 1
ATOM 1400 O O . ILE A 1 190 ? -8.635 -41.008 7.122 1.00 48.31 190 ILE A O 1
ATOM 1405 N N . LYS A 1 191 ? -10.265 -41.749 5.760 1.00 43.14 191 LYS A N 1
ATOM 1406 C CA . LYS A 1 191 ? -10.411 -40.430 5.140 1.00 42.71 191 LYS A CA 1
ATOM 1407 C C . LYS A 1 191 ? -10.996 -39.429 6.118 1.00 43.54 191 LYS A C 1
ATOM 1408 O O . LYS A 1 191 ? -10.655 -38.243 6.085 1.00 47.08 191 LYS A O 1
ATOM 1414 N N . THR A 1 192 ? -11.897 -39.881 6.984 1.00 45.99 192 THR A N 1
ATOM 1415 C CA . THR A 1 192 ? -12.432 -38.995 8.007 1.00 46.12 192 THR A CA 1
ATOM 1416 C C . THR A 1 192 ? -11.368 -38.648 9.045 1.00 50.50 192 THR A C 1
ATOM 1417 O O . THR A 1 192 ? -11.282 -37.499 9.494 1.00 43.81 192 THR A O 1
ATOM 1421 N N . ILE A 1 193 ? -10.546 -39.629 9.423 1.00 44.84 193 ILE A N 1
ATOM 1422 C CA . ILE A 1 193 ? -9.476 -39.393 10.389 1.00 45.64 193 ILE A CA 1
ATOM 1423 C C . ILE A 1 193 ? -8.508 -38.339 9.868 1.00 46.87 193 ILE A C 1
ATOM 1424 O O . ILE A 1 193 ? -8.120 -37.423 10.594 1.00 47.60 193 ILE A O 1
ATOM 1429 N N . THR A 1 194 ? -8.102 -38.451 8.600 1.00 44.61 194 THR A N 1
ATOM 1430 C CA . THR A 1 194 ? -7.150 -37.490 8.053 1.00 48.60 194 THR A CA 1
ATOM 1431 C C . THR A 1 194 ? -7.778 -36.108 7.884 1.00 58.09 194 THR A C 1
ATOM 1432 O O . THR A 1 194 ? -7.159 -35.097 8.236 1.00 52.89 194 THR A O 1
ATOM 1436 N N . ALA A 1 195 ? -9.008 -36.036 7.361 1.00 50.84 195 ALA A N 1
ATOM 1437 C CA . ALA A 1 195 ? -9.668 -34.738 7.226 1.00 45.46 195 ALA A CA 1
ATOM 1438 C C . ALA A 1 195 ? -9.857 -34.072 8.583 1.00 48.14 195 ALA A C 1
ATOM 1439 O O . ALA A 1 195 ? -9.728 -32.848 8.711 1.00 50.42 195 ALA A O 1
ATOM 1441 N N . ALA A 1 196 ? -10.192 -34.855 9.604 1.00 48.45 196 ALA A N 1
ATOM 1442 C CA . ALA A 1 196 ? -10.230 -34.310 10.953 1.00 51.73 196 ALA A CA 1
ATOM 1443 C C . ALA A 1 196 ? -8.847 -33.852 11.401 1.00 58.46 196 ALA A C 1
ATOM 1444 O O . ALA A 1 196 ? -8.722 -32.849 12.115 1.00 56.62 196 ALA A O 1
ATOM 1446 N N . GLY A 1 197 ? -7.801 -34.550 10.960 1.00 54.11 197 GLY A N 1
ATOM 1447 C CA . GLY A 1 197 ? -6.454 -34.176 11.349 1.00 55.47 197 GLY A CA 1
ATOM 1448 C C . GLY A 1 197 ? -6.015 -32.850 10.762 1.00 60.73 197 GLY A C 1
ATOM 1449 O O . GLY A 1 197 ? -5.428 -32.022 11.461 1.00 62.41 197 GLY A O 1
ATOM 1450 N N . GLU A 1 198 ? -6.282 -32.631 9.470 1.00 57.97 198 GLU A N 1
ATOM 1451 C CA . GLU A 1 198 ? -5.953 -31.344 8.864 1.00 59.70 198 GLU A CA 1
ATOM 1452 C C . GLU A 1 198 ? -6.591 -30.197 9.632 1.00 59.52 198 GLU A C 1
ATOM 1453 O O . GLU A 1 198 ? -5.945 -29.173 9.883 1.00 70.06 198 GLU A O 1
ATOM 1459 N N . ILE A 1 199 ? -7.856 -30.355 10.019 1.00 55.14 199 ILE A N 1
ATOM 1460 C CA . ILE A 1 199 ? -8.546 -29.337 10.807 1.00 59.91 199 ILE A CA 1
ATOM 1461 C C . ILE A 1 199 ? -7.834 -29.113 12.134 1.00 68.51 199 ILE A C 1
ATOM 1462 O O . ILE A 1 199 ? -7.469 -27.983 12.483 1.00 68.95 199 ILE A O 1
ATOM 1467 N N . LEU A 1 200 ? -7.633 -30.188 12.895 1.00 65.01 200 LEU A N 1
ATOM 1468 C CA . LEU A 1 200 ? -7.213 -30.054 14.286 1.00 64.84 200 LEU A CA 1
ATOM 1469 C C . LEU A 1 200 ? -5.729 -29.731 14.416 1.00 66.17 200 LEU A C 1
ATOM 1470 O O . LEU A 1 200 ? -5.329 -29.063 15.376 1.00 74.35 200 LEU A O 1
ATOM 1475 N N . LEU A 1 201 ? -4.908 -30.188 13.477 1.00 62.63 201 LEU A N 1
ATOM 1476 C CA . LEU A 1 201 ? -3.495 -29.842 13.434 1.00 56.99 201 LEU A CA 1
ATOM 1477 C C . LEU A 1 201 ? -3.238 -28.498 12.761 1.00 72.87 201 LEU A C 1
ATOM 1478 O O . LEU A 1 201 ? -2.078 -28.082 12.670 1.00 74.53 201 LEU A O 1
ATOM 1483 N N . GLY A 1 202 ? -4.281 -27.829 12.267 1.00 73.19 202 GLY A N 1
ATOM 1484 C CA . GLY A 1 202 ? -4.160 -26.505 11.687 1.00 64.94 202 GLY A CA 1
ATOM 1485 C C . GLY A 1 202 ? -3.297 -26.421 10.446 1.00 68.95 202 GLY A C 1
ATOM 1486 O O . GLY A 1 202 ? -2.378 -25.601 10.384 1.00 74.04 202 GLY A O 1
ATOM 1487 N N . TYR A 1 203 ? -3.563 -27.271 9.458 1.00 64.66 203 TYR A N 1
ATOM 1488 C CA . TYR A 1 203 ? -2.930 -27.151 8.153 1.00 58.17 203 TYR A CA 1
ATOM 1489 C C . TYR A 1 203 ? -3.942 -27.576 7.096 1.00 65.37 203 TYR A C 1
ATOM 1490 O O . TYR A 1 203 ? -5.044 -28.032 7.413 1.00 68.02 203 TYR A O 1
ATOM 1499 N N . GLU A 1 204 ? -3.557 -27.421 5.831 1.00 61.32 204 GLU A N 1
ATOM 1500 C CA . GLU A 1 204 ? -4.471 -27.654 4.722 1.00 67.92 204 GLU A CA 1
ATOM 1501 C C . GLU A 1 204 ? -3.679 -27.608 3.426 1.00 65.71 204 GLU A C 1
ATOM 1502 O O . GLU A 1 204 ? -2.806 -26.754 3.265 1.00 66.24 204 GLU A O 1
ATOM 1508 N N . LEU A 1 205 ? -3.985 -28.524 2.514 1.00 62.40 205 LEU A N 1
ATOM 1509 C CA . LEU A 1 205 ? -3.266 -28.650 1.254 1.00 65.87 205 LEU A CA 1
ATOM 1510 C C . LEU A 1 205 ? -4.032 -27.960 0.128 1.00 76.94 205 LEU A C 1
ATOM 1511 O O . LEU A 1 205 ? -5.267 -27.989 0.090 1.00 77.40 205 LEU A O 1
ATOM 1516 N N . THR A 1 206 ? -3.294 -27.347 -0.792 1.00 75.08 206 THR A N 1
ATOM 1517 C CA . THR A 1 206 ? -3.931 -26.831 -1.991 1.00 78.82 206 THR A CA 1
ATOM 1518 C C . THR A 1 206 ? -4.404 -27.992 -2.856 1.00 81.94 206 THR A C 1
ATOM 1519 O O . THR A 1 206 ? -3.889 -29.111 -2.772 1.00 81.47 206 THR A O 1
ATOM 1523 N N . ASP A 1 207 ? -5.395 -27.717 -3.708 1.00 78.09 207 ASP A N 1
ATOM 1524 C CA . ASP A 1 207 ? -5.897 -28.769 -4.580 1.00 75.76 207 ASP A CA 1
ATOM 1525 C C . ASP A 1 207 ? -4.829 -29.258 -5.547 1.00 81.98 207 ASP A C 1
ATOM 1526 O O . ASP A 1 207 ? -4.917 -30.395 -6.027 1.00 82.45 207 ASP A O 1
ATOM 1531 N N . THR A 1 208 ? -3.808 -28.440 -5.818 1.00 78.74 208 THR A N 1
ATOM 1532 C CA . THR A 1 208 ? -2.713 -28.879 -6.675 1.00 75.41 208 THR A CA 1
ATOM 1533 C C . THR A 1 208 ? -1.754 -29.792 -5.920 1.00 76.66 208 THR A C 1
ATOM 1534 O O . THR A 1 208 ? -1.194 -30.730 -6.501 1.00 71.24 208 THR A O 1
ATOM 1538 N N . GLN A 1 209 ? -1.545 -29.527 -4.631 1.00 76.18 209 GLN A N 1
ATOM 1539 C CA . GLN A 1 209 ? -0.737 -30.426 -3.817 1.00 74.59 209 GLN A CA 1
ATOM 1540 C C . GLN A 1 209 ? -1.401 -31.793 -3.681 1.00 76.91 209 GLN A C 1
ATOM 1541 O O . GLN A 1 209 ? -0.734 -32.831 -3.794 1.00 69.93 209 GLN A O 1
ATOM 1547 N N . ARG A 1 210 ? -2.721 -31.815 -3.459 1.00 72.28 210 ARG A N 1
ATOM 1548 C CA . ARG A 1 210 ? -3.437 -33.085 -3.385 1.00 65.75 210 ARG A CA 1
ATOM 1549 C C . ARG A 1 210 ? -3.310 -33.893 -4.666 1.00 69.44 210 ARG A C 1
ATOM 1550 O O . ARG A 1 210 ? -3.449 -35.122 -4.630 1.00 74.58 210 ARG A O 1
ATOM 1558 N N . ALA A 1 211 ? -3.031 -33.243 -5.793 1.00 71.78 211 ALA A N 1
ATOM 1559 C CA . ALA A 1 211 ? -2.896 -33.964 -7.051 1.00 68.90 211 ALA A CA 1
ATOM 1560 C C . ALA A 1 211 ? -1.502 -34.532 -7.265 1.00 66.66 211 ALA A C 1
ATOM 1561 O O . ALA A 1 211 ? -1.330 -35.380 -8.153 1.00 64.62 211 ALA A O 1
ATOM 1563 N N . LEU A 1 212 ? -0.514 -34.079 -6.487 1.00 68.57 212 LEU A N 1
ATOM 1564 C CA . LEU A 1 212 ? 0.844 -34.609 -6.572 1.00 64.19 212 LEU A CA 1
ATOM 1565 C C . LEU A 1 212 ? 0.841 -36.118 -6.400 1.00 65.33 212 LEU A C 1
ATOM 1566 O O . LEU A 1 212 ? 0.199 -36.647 -5.490 1.00 67.19 212 LEU A O 1
ATOM 1571 N N . ALA A 1 213 ? 1.577 -36.805 -7.275 1.00 64.64 213 ALA A N 1
ATOM 1572 C CA . ALA A 1 213 ? 1.706 -38.254 -7.168 1.00 68.52 213 ALA A CA 1
ATOM 1573 C C . ALA A 1 213 ? 2.231 -38.666 -5.799 1.00 68.69 213 ALA A C 1
ATOM 1574 O O . ALA A 1 213 ? 1.747 -39.637 -5.208 1.00 68.42 213 ALA A O 1
ATOM 1576 N N . ALA A 1 214 ? 3.218 -37.938 -5.279 1.00 60.22 214 ALA A N 1
ATOM 1577 C CA . ALA A 1 214 ? 3.801 -38.293 -3.992 1.00 61.26 214 ALA A CA 1
ATOM 1578 C C . ALA A 1 214 ? 2.773 -38.216 -2.872 1.00 67.51 214 ALA A C 1
ATOM 1579 O O . ALA A 1 214 ? 2.823 -39.010 -1.923 1.00 59.42 214 ALA A O 1
ATOM 1581 N N . VAL A 1 215 ? 1.846 -37.262 -2.957 1.00 63.33 215 VAL A N 1
ATOM 1582 C CA . VAL A 1 215 ? 0.821 -37.123 -1.931 1.00 59.56 215 VAL A CA 1
ATOM 1583 C C . VAL A 1 215 ? -0.224 -38.223 -2.072 1.00 62.19 215 VAL A C 1
ATOM 1584 O O . VAL A 1 215 ? -0.621 -38.852 -1.081 1.00 57.72 215 VAL A O 1
ATOM 1588 N N . ARG A 1 216 ? -0.661 -38.488 -3.306 1.00 55.95 216 ARG A N 1
ATOM 1589 C CA . ARG A 1 216 ? -1.678 -39.498 -3.554 1.00 59.81 216 ARG A CA 1
ATOM 1590 C C . ARG A 1 216 ? -1.157 -40.893 -3.240 1.00 57.96 216 ARG A C 1
ATOM 1591 O O . ARG A 1 216 ? -1.889 -41.719 -2.684 1.00 54.38 216 ARG A O 1
ATOM 1599 N N . ASN A 1 217 ? 0.092 -41.184 -3.620 1.00 52.01 217 ASN A N 1
ATOM 1600 C CA . ASN A 1 217 ? 0.631 -42.527 -3.422 1.00 54.95 217 ASN A CA 1
ATOM 1601 C C . ASN A 1 217 ? 0.777 -42.852 -1.941 1.00 54.80 217 ASN A C 1
ATOM 1602 O O . ASN A 1 217 ? 0.592 -44.004 -1.535 1.00 55.47 217 ASN A O 1
ATOM 1607 N N . LE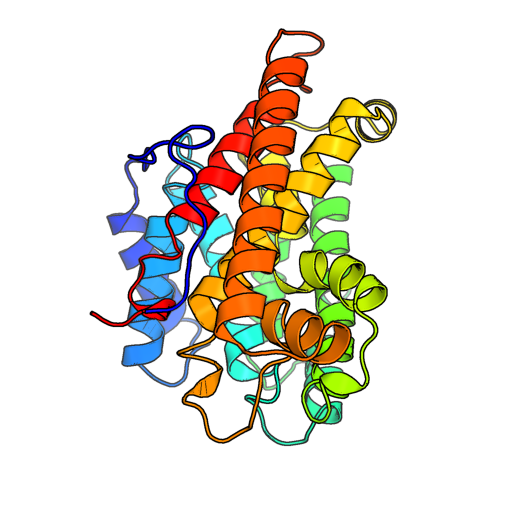U A 1 218 ? 1.133 -41.852 -1.130 1.00 49.67 218 LEU A N 1
ATOM 1608 C CA . LEU A 1 218 ? 1.220 -42.050 0.309 1.00 52.00 218 LEU A CA 1
ATOM 1609 C C . LEU A 1 218 ? -0.159 -42.233 0.928 1.00 51.10 218 LEU A C 1
ATOM 1610 O O . LEU A 1 218 ? -0.342 -43.075 1.813 1.00 47.73 218 LEU A O 1
ATOM 1615 N N . GLU A 1 219 ? -1.132 -41.428 0.508 1.00 48.83 219 GLU A N 1
ATOM 1616 C CA . GLU A 1 219 ? -2.468 -41.556 1.073 1.00 50.20 219 GLU A CA 1
ATOM 1617 C C . GLU A 1 219 ? -3.072 -42.909 0.725 1.00 45.79 219 GLU A C 1
ATOM 1618 O O . GLU A 1 219 ? -3.727 -43.539 1.559 1.00 45.80 219 GLU A O 1
ATOM 1624 N N . THR A 1 220 ? -2.820 -43.391 -0.491 1.00 43.22 220 THR A N 1
ATOM 1625 C CA . THR A 1 220 ? -3.305 -44.708 -0.893 1.00 48.96 220 THR A CA 1
ATOM 1626 C C . THR A 1 220 ? -2.671 -45.821 -0.054 1.00 47.36 220 THR A C 1
ATOM 1627 O O . THR A 1 220 ? -3.361 -46.754 0.370 1.00 43.63 220 THR A O 1
ATOM 1631 N N . ALA A 1 221 ? -1.358 -45.739 0.200 1.00 46.79 221 ALA A N 1
ATOM 1632 C CA . ALA A 1 221 ? -0.678 -46.799 0.940 1.00 48.09 221 ALA A CA 1
ATOM 1633 C C . ALA A 1 221 ? -1.112 -46.827 2.402 1.00 32.80 221 ALA A C 1
ATOM 1634 O O . ALA A 1 221 ? -1.237 -47.904 2.995 1.00 40.63 221 ALA A O 1
ATOM 1636 N N . VAL A 1 222 ? -1.332 -45.655 3.001 1.00 37.23 222 VAL A N 1
ATOM 1637 C CA . VAL A 1 222 ? -1.824 -45.589 4.373 1.00 42.31 222 VAL A CA 1
ATOM 1638 C C . VAL A 1 222 ? -3.259 -46.107 4.455 1.00 45.54 222 VAL A C 1
ATOM 1639 O O . VAL A 1 222 ? -3.604 -46.864 5.372 1.00 39.93 222 VAL A O 1
ATOM 1643 N N . ALA A 1 223 ? -4.115 -45.726 3.495 1.00 41.97 223 ALA A N 1
ATOM 1644 C CA . ALA A 1 223 ? -5.480 -46.260 3.462 1.00 45.05 223 ALA A CA 1
ATOM 1645 C C . ALA A 1 223 ? -5.487 -47.781 3.307 1.00 40.41 223 ALA A C 1
ATOM 1646 O O . ALA A 1 223 ? -6.233 -48.480 4.005 1.00 37.72 223 ALA A O 1
ATOM 1648 N N . ASN A 1 224 ? -4.678 -48.319 2.384 1.00 34.68 224 ASN A N 1
ATOM 1649 C CA . ASN A 1 224 ? -4.612 -49.772 2.226 1.00 35.16 224 ASN A CA 1
ATOM 1650 C C . ASN A 1 224 ? -4.169 -50.445 3.519 1.00 40.07 224 ASN A C 1
ATOM 1651 O O . ASN A 1 224 ? -4.781 -51.418 3.982 1.00 40.69 224 ASN A O 1
ATOM 1656 N N . LEU A 1 225 ? -3.094 -49.932 4.109 1.00 37.85 225 LEU A N 1
ATOM 1657 C CA . LEU A 1 225 ? -2.513 -50.543 5.296 1.00 43.85 225 LEU A CA 1
ATOM 1658 C C . LEU A 1 225 ? -3.500 -50.522 6.460 1.00 37.69 225 LEU A C 1
ATOM 1659 O O . LEU A 1 225 ? -3.675 -51.524 7.150 1.00 38.71 225 LEU A O 1
ATOM 1664 N N . ALA A 1 226 ? -4.190 -49.402 6.658 1.00 34.90 226 ALA A N 1
ATOM 1665 C CA . ALA A 1 226 ? -5.167 -49.308 7.740 1.00 37.18 226 ALA A CA 1
ATOM 1666 C C . ALA A 1 226 ? -6.269 -50.356 7.598 1.00 36.54 226 ALA A C 1
ATOM 1667 O O . ALA A 1 226 ? -6.596 -51.070 8.562 1.00 36.74 226 ALA A O 1
ATOM 1669 N N . GLY A 1 227 ? -6.850 -50.474 6.406 1.00 33.28 227 GLY A N 1
ATOM 1670 C CA . GLY A 1 227 ? -7.898 -51.470 6.205 1.00 33.96 227 GLY A CA 1
ATOM 1671 C C . GLY A 1 227 ? -7.392 -52.897 6.322 1.00 35.71 227 GLY A C 1
ATOM 1672 O O . GLY A 1 227 ? -8.045 -53.750 6.925 1.00 36.21 227 GLY A O 1
ATOM 1673 N N . TRP A 1 228 ? -6.221 -53.179 5.755 1.00 32.30 228 TRP A N 1
ATOM 1674 C CA . TRP A 1 228 ? -5.768 -54.564 5.694 1.00 34.19 228 TRP A CA 1
ATOM 1675 C C . TRP A 1 228 ? -5.340 -55.076 7.068 1.00 32.98 228 TRP A C 1
ATOM 1676 O O . TRP A 1 228 ? -5.662 -56.214 7.432 1.00 34.34 228 TRP A O 1
ATOM 1687 N N . ILE A 1 229 ? -4.628 -54.258 7.847 1.00 32.43 229 ILE A N 1
ATOM 1688 C CA . ILE A 1 229 ? -4.205 -54.729 9.162 1.00 36.52 229 ILE A CA 1
ATOM 1689 C C . ILE A 1 229 ? -5.411 -54.899 10.062 1.00 37.97 229 ILE A C 1
ATOM 1690 O O . ILE A 1 229 ? -5.457 -55.824 10.877 1.00 37.29 229 ILE A O 1
ATOM 1695 N N . ASN A 1 230 ? -6.418 -54.029 9.917 1.00 34.42 230 ASN A N 1
ATOM 1696 C CA . ASN A 1 230 ? -7.654 -54.228 10.664 1.00 37.99 230 ASN A CA 1
ATOM 1697 C C . ASN A 1 230 ? -8.319 -55.525 10.260 1.00 42.80 230 ASN A C 1
ATOM 1698 O O . ASN A 1 230 ? -8.809 -56.270 11.117 1.00 38.17 230 ASN A O 1
ATOM 1703 N N . ASP A 1 231 ? -8.352 -55.812 8.953 1.00 34.45 231 ASP A N 1
ATOM 1704 C CA . ASP A 1 231 ? -8.917 -57.076 8.486 1.00 33.16 231 ASP A CA 1
ATOM 1705 C C . ASP A 1 231 ? -8.219 -58.260 9.149 1.00 35.66 231 ASP A C 1
ATOM 1706 O O . ASP A 1 231 ? -8.868 -59.213 9.594 1.00 39.35 231 ASP A O 1
ATOM 1711 N N . LEU A 1 232 ? -6.890 -58.235 9.192 1.00 34.99 232 LEU A N 1
ATOM 1712 C CA . LEU A 1 232 ? -6.180 -59.382 9.744 1.00 38.58 232 LEU A CA 1
ATOM 1713 C C . LEU A 1 232 ? -6.386 -59.469 11.245 1.00 40.87 232 LEU A C 1
ATOM 1714 O O . LEU A 1 232 ? -6.638 -60.554 11.769 1.00 37.16 232 LEU A O 1
ATOM 1719 N N . ALA A 1 233 ? -6.301 -58.328 11.944 1.00 37.64 233 ALA A N 1
ATOM 1720 C CA . ALA A 1 233 ? -6.468 -58.319 13.397 1.00 42.69 233 ALA A CA 1
ATOM 1721 C C . ALA A 1 233 ? -7.880 -58.729 13.821 1.00 43.98 233 ALA A C 1
ATOM 1722 O O . ALA A 1 233 ? -8.045 -59.340 14.882 1.00 47.88 233 ALA A O 1
ATOM 1724 N N . SER A 1 234 ? -8.900 -58.405 13.011 1.00 43.10 234 SER A N 1
ATOM 1725 C CA . SER A 1 234 ? -10.333 -58.632 13.296 1.00 48.09 234 SER A CA 1
ATOM 1726 C C . SER A 1 234 ? -10.858 -59.969 12.790 1.00 50.07 234 SER A C 1
ATOM 1727 O O . SER A 1 234 ? -11.959 -60.295 13.128 1.00 49.62 234 SER A O 1
ATOM 1730 N N . TYR A 1 235 ? -10.060 -60.755 12.068 1.00 45.56 235 TYR A N 1
ATOM 1731 C CA . TYR A 1 235 ? -10.593 -61.944 11.411 1.00 44.84 235 TYR A CA 1
ATOM 1732 C C . TYR A 1 235 ? -11.084 -62.981 12.419 1.00 51.60 235 TYR A C 1
ATOM 1733 O O . TYR A 1 235 ? -12.157 -63.565 12.240 1.00 47.07 235 TYR A O 1
ATOM 1742 N N . GLU A 1 236 ? -10.305 -63.243 13.468 1.00 51.90 236 GLU A N 1
ATOM 1743 C CA . GLU A 1 236 ? -10.708 -64.250 14.448 1.00 59.70 236 GLU A CA 1
ATOM 1744 C C . GLU A 1 236 ? -11.971 -63.827 15.190 1.00 57.89 236 GLU A C 1
ATOM 1745 O O . GLU A 1 236 ? -12.916 -64.614 15.318 1.00 67.46 236 GLU A O 1
ATOM 1751 N N A ARG A 1 237 ? -12.024 -62.572 15.654 0.37 57.48 237 ARG A N 1
ATOM 1752 N N B ARG A 1 237 ? -12.006 -62.595 15.691 0.63 57.37 237 ARG A N 1
ATOM 1753 C CA A ARG A 1 237 ? -13.222 -62.074 16.330 0.37 63.08 237 ARG A CA 1
ATOM 1754 C CA B ARG A 1 237 ? -13.221 -62.092 16.323 0.63 63.10 237 ARG A CA 1
ATOM 1755 C C A ARG A 1 237 ? -14.414 -62.008 15.379 0.37 65.12 237 ARG A C 1
ATOM 1756 C C B ARG A 1 237 ? -14.392 -62.098 15.346 0.63 65.14 237 ARG A C 1
ATOM 1757 O O A ARG A 1 237 ? -15.527 -62.402 15.746 0.37 66.72 237 ARG A O 1
ATOM 1758 O O B ARG A 1 237 ? -15.459 -62.642 15.649 0.63 66.67 237 ARG A O 1
ATOM 1773 N N . GLU A 1 238 ? -14.205 -61.503 14.158 1.00 67.11 238 GLU A N 1
ATOM 1774 C CA . GLU A 1 238 ? -15.297 -61.413 13.187 1.00 64.07 238 GLU A CA 1
ATOM 1775 C C . GLU A 1 238 ? -15.790 -62.814 12.817 1.00 62.46 238 GLU A C 1
ATOM 1776 O O . GLU A 1 238 ? -16.983 -63.010 12.567 1.00 70.01 238 GLU A O 1
ATOM 1782 N N . MET A 1 239 ? -14.911 -63.815 12.904 1.00 63.26 239 MET A N 1
ATOM 1783 C CA . MET A 1 239 ? -15.263 -65.203 12.612 1.00 52.83 239 MET A CA 1
ATOM 1784 C C . MET A 1 239 ? -16.051 -65.854 13.743 1.00 77.59 239 MET A C 1
ATOM 1785 O O . MET A 1 239 ? -17.019 -66.580 13.488 1.00 80.41 239 MET A O 1
ATOM 1790 N N . GLN A 1 240 ? -15.631 -65.641 14.993 1.00 71.47 240 GLN A N 1
ATOM 1791 C CA . GLN A 1 240 ? -16.268 -66.297 16.130 1.00 74.53 240 GLN A CA 1
ATOM 1792 C C . GLN A 1 240 ? -17.749 -65.951 16.272 1.00 75.07 240 GLN A C 1
ATOM 1793 O O . GLN A 1 240 ? -18.448 -66.624 17.038 1.00 75.55 240 GLN A O 1
ATOM 1799 N N . ARG A 1 241 ? -18.244 -64.934 15.566 1.00 73.81 241 ARG A N 1
ATOM 1800 C CA . ARG A 1 241 ? -19.680 -64.709 15.487 1.00 82.74 241 ARG A CA 1
ATOM 1801 C C . ARG A 1 241 ? -20.347 -65.899 14.788 1.00 85.89 241 ARG A C 1
ATOM 1802 O O . ARG A 1 241 ? -19.700 -66.874 14.394 1.00 86.55 241 ARG A O 1
ATOM 1810 N N . GLY A 1 242 ? -21.665 -65.828 14.624 1.00 88.60 242 GLY A N 1
ATOM 1811 C CA . GLY A 1 242 ? -22.370 -66.959 14.041 1.00 89.98 242 GLY A CA 1
ATOM 1812 C C . GLY A 1 242 ? -22.058 -67.153 12.568 1.00 87.35 242 GLY A C 1
ATOM 1813 O O . GLY A 1 242 ? -21.741 -68.263 12.127 1.00 85.80 242 GLY A O 1
ATOM 1814 N N . ARG A 1 243 ? -22.137 -66.072 11.791 1.00 78.28 243 ARG A N 1
ATOM 1815 C CA . ARG A 1 243 ? -21.978 -66.119 10.345 1.00 73.58 243 ARG A CA 1
ATOM 1816 C C . ARG A 1 243 ? -20.614 -66.710 9.964 1.00 77.52 243 ARG A C 1
ATOM 1817 O O . ARG A 1 243 ? -19.735 -66.923 10.807 1.00 87.85 243 ARG A O 1
ATOM 1825 N N . GLY A 1 244 ? -20.445 -66.984 8.670 1.00 65.16 244 GLY A N 1
ATOM 1826 C CA . GLY A 1 244 ? -19.207 -67.554 8.171 1.00 72.41 244 GLY A CA 1
ATOM 1827 C C . GLY A 1 244 ? -18.070 -66.562 8.010 1.00 61.93 244 GLY A C 1
ATOM 1828 O O . GLY A 1 244 ? -17.848 -65.719 8.886 1.00 55.97 244 GLY A O 1
ATOM 1829 N N . GLN A 1 245 ? -17.348 -66.651 6.892 1.00 54.05 245 GLN A N 1
ATOM 1830 C CA . GLN A 1 245 ? -16.178 -65.806 6.681 1.00 55.26 245 GLN A CA 1
ATOM 1831 C C . GLN A 1 245 ? -16.601 -64.344 6.523 1.00 46.16 245 GLN A C 1
ATOM 1832 O O . GLN A 1 245 ? -17.646 -64.055 5.932 1.00 45.57 245 GLN A O 1
ATOM 1838 N N . PRO A 1 246 ? -15.846 -63.406 7.079 1.00 43.88 246 PRO A N 1
ATOM 1839 C CA . PRO A 1 246 ? -16.203 -61.993 6.937 1.00 41.73 246 PRO A CA 1
ATOM 1840 C C . PRO A 1 246 ? -15.822 -61.461 5.565 1.00 43.45 246 PRO A C 1
ATOM 1841 O O . PRO A 1 246 ? -14.981 -62.019 4.853 1.00 38.01 246 PRO A O 1
ATOM 1845 N N . LEU A 1 247 ? -16.452 -60.347 5.214 1.00 38.02 247 LEU A N 1
ATOM 1846 C CA . LEU A 1 247 ? -16.114 -59.610 4.000 1.00 33.07 247 LEU A CA 1
ATOM 1847 C C . LEU A 1 247 ? -14.849 -58.821 4.308 1.00 41.26 247 LEU A C 1
ATOM 1848 O O . LEU A 1 247 ? -14.891 -57.712 4.849 1.00 37.35 247 LEU A O 1
ATOM 1853 N N . SER A 1 248 ? -13.700 -59.400 3.962 1.00 35.77 248 SER A N 1
ATOM 1854 C CA . SER A 1 248 ? -12.423 -58.793 4.321 1.00 32.61 248 SER A CA 1
ATOM 1855 C C . SER A 1 248 ? -11.320 -59.455 3.501 1.00 39.52 248 SER A C 1
ATOM 1856 O O . SER A 1 248 ? -11.539 -60.458 2.817 1.00 38.89 248 SER A O 1
ATOM 1859 N N . LEU A 1 249 ? -10.129 -58.874 3.588 1.00 33.73 249 LEU A N 1
ATOM 1860 C CA . LEU A 1 249 ? -9.016 -59.244 2.714 1.00 36.66 249 LEU A CA 1
ATOM 1861 C C . LEU A 1 249 ? -8.698 -60.733 2.724 1.00 43.51 249 LEU A C 1
ATOM 1862 O O . LEU A 1 249 ? -8.670 -61.331 1.637 1.00 39.48 249 LEU A O 1
ATOM 1867 N N . PRO A 1 250 ? -8.455 -61.392 3.872 1.00 43.35 250 PRO A N 1
ATOM 1868 C CA . PRO A 1 250 ? -8.079 -62.813 3.801 1.00 37.92 250 PRO A CA 1
ATOM 1869 C C . PRO A 1 250 ? -9.146 -63.672 3.171 1.00 40.52 250 PRO A C 1
ATOM 1870 O O . PRO A 1 250 ? -8.821 -64.600 2.422 1.00 40.39 250 PRO A O 1
ATOM 1874 N N . THR A 1 251 ? -10.415 -63.391 3.465 1.00 35.61 251 THR A N 1
ATOM 1875 C CA . THR A 1 251 ? -11.507 -64.142 2.860 1.00 37.83 251 THR A CA 1
ATOM 1876 C C . THR A 1 251 ? -11.460 -64.063 1.335 1.00 44.84 251 THR A C 1
ATOM 1877 O O . THR A 1 251 ? -11.683 -65.069 0.652 1.00 41.80 251 THR A O 1
ATOM 1881 N N . LEU A 1 252 ? -11.163 -62.879 0.781 1.00 40.95 252 LEU A N 1
ATOM 1882 C CA . LEU A 1 252 ? -11.154 -62.731 -0.676 1.00 44.24 252 LEU A CA 1
ATOM 1883 C C . LEU A 1 252 ? -9.890 -63.311 -1.304 1.00 41.70 252 LEU A C 1
ATOM 1884 O O . LEU A 1 252 ? -9.947 -63.859 -2.411 1.00 44.07 252 LEU A O 1
ATOM 1889 N N . LEU A 1 253 ? -8.749 -63.215 -0.623 1.00 38.60 253 LEU A N 1
ATOM 1890 C CA . LEU A 1 253 ? -7.552 -63.888 -1.127 1.00 45.06 253 LEU A CA 1
ATOM 1891 C C . LEU A 1 253 ? -7.726 -65.400 -1.107 1.00 53.43 253 LEU A C 1
ATOM 1892 O O . LEU A 1 253 ? -7.278 -66.096 -2.027 1.00 46.22 253 LEU A O 1
ATOM 1897 N N . HIS A 1 254 ? -8.379 -65.924 -0.065 1.00 40.76 254 HIS A N 1
ATOM 1898 C CA . HIS A 1 254 ? -8.631 -67.360 0.020 1.00 45.89 254 HIS A CA 1
ATOM 1899 C C . HIS A 1 254 ? -9.528 -67.818 -1.131 1.00 49.44 254 HIS A C 1
ATOM 1900 O O . HIS A 1 254 ? -9.279 -68.856 -1.757 1.00 47.82 254 HIS A O 1
ATOM 19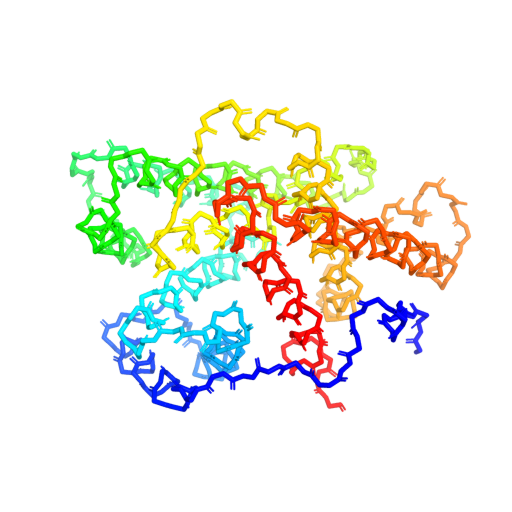07 N N . ALA A 1 255 ? -10.561 -67.037 -1.448 1.00 45.08 255 ALA A N 1
ATOM 1908 C CA . ALA A 1 255 ? -11.421 -67.380 -2.572 1.00 50.71 255 ALA A CA 1
ATOM 1909 C C . ALA A 1 255 ? -10.680 -67.247 -3.902 1.00 51.08 255 ALA A C 1
ATOM 1910 O O . ALA A 1 255 ? -10.917 -68.028 -4.832 1.00 50.83 255 ALA A O 1
ATOM 1912 N N . ARG A 1 256 ? -9.783 -66.265 -4.014 1.00 45.26 256 ARG A N 1
ATOM 1913 C CA . ARG A 1 256 ? -9.110 -66.023 -5.282 1.00 49.57 256 ARG A CA 1
ATOM 1914 C C . ARG A 1 256 ? -8.104 -67.122 -5.598 1.00 55.23 256 ARG A C 1
ATOM 1915 O O . ARG A 1 256 ? -8.045 -67.614 -6.730 1.00 52.89 256 ARG A O 1
ATOM 1923 N N . HIS A 1 257 ? -7.296 -67.512 -4.614 1.00 45.28 257 HIS A N 1
ATOM 1924 C CA . HIS A 1 257 ? -6.184 -68.417 -4.840 1.00 45.83 257 HIS A CA 1
ATOM 1925 C C . HIS A 1 257 ? -6.471 -69.860 -4.444 1.00 50.13 257 HIS A C 1
ATOM 1926 O O . HIS A 1 257 ? -5.617 -70.725 -4.675 1.00 50.44 257 HIS A O 1
ATOM 1933 N N . GLY A 1 258 ? -7.636 -70.147 -3.866 1.00 47.96 258 GLY A N 1
ATOM 1934 C CA . GLY A 1 258 ? -7.799 -71.429 -3.199 1.00 42.14 258 GLY A CA 1
ATOM 1935 C C . GLY A 1 258 ? -6.742 -71.578 -2.118 1.00 53.30 258 GLY A C 1
ATOM 1936 O O . GLY A 1 258 ? -6.237 -70.593 -1.563 1.00 49.46 258 GLY A O 1
ATOM 1937 N N . GLY A 1 259 ? -6.373 -72.828 -1.829 1.00 50.21 259 GLY A N 1
ATOM 1938 C CA . GLY A 1 259 ? -5.423 -73.068 -0.760 1.00 48.87 259 GLY A CA 1
ATOM 1939 C C . GLY A 1 259 ? -6.085 -72.928 0.605 1.00 48.18 259 GLY A C 1
ATOM 1940 O O . GLY A 1 259 ? -7.281 -73.156 0.762 1.00 47.49 259 GLY A O 1
ATOM 1941 N N . THR A 1 260 ? -5.293 -72.541 1.598 1.00 45.27 260 THR A N 1
ATOM 1942 C CA . THR A 1 260 ? -5.747 -72.501 2.980 1.00 50.72 260 THR A CA 1
ATOM 1943 C C . THR A 1 260 ? -5.805 -71.071 3.508 1.00 49.93 260 THR A C 1
ATOM 1944 O O . THR A 1 260 ? -5.193 -70.157 2.954 1.00 45.71 260 THR A O 1
ATOM 1948 N N . ILE A 1 261 ? -6.532 -70.893 4.617 1.00 54.74 261 ILE A N 1
ATOM 1949 C CA . ILE A 1 261 ? -6.584 -69.578 5.256 1.00 47.44 261 ILE A CA 1
ATOM 1950 C C . ILE A 1 261 ? -5.197 -69.161 5.719 1.00 44.79 261 ILE A C 1
ATOM 1951 O O . ILE A 1 261 ? -4.834 -67.982 5.640 1.00 46.76 261 ILE A O 1
ATOM 1956 N N . GLU A 1 262 ? -4.373 -70.115 6.148 1.00 49.70 262 GLU A N 1
ATOM 1957 C CA . GLU A 1 262 ? -3.015 -69.772 6.566 1.00 50.20 262 GLU A CA 1
ATOM 1958 C C . GLU A 1 262 ? -2.221 -69.156 5.418 1.00 50.65 262 GLU A C 1
ATOM 1959 O O . GLU A 1 262 ? -1.485 -68.179 5.610 1.00 48.59 262 GLU A O 1
ATOM 1965 N N . GLU A 1 263 ? -2.338 -69.729 4.216 1.00 49.55 263 GLU A N 1
ATOM 1966 C CA . GLU A 1 263 ? -1.647 -69.158 3.060 1.00 47.17 263 GLU A CA 1
ATOM 1967 C C . GLU A 1 263 ? -2.260 -67.817 2.666 1.00 44.43 263 GLU A C 1
ATOM 1968 O O . GLU A 1 263 ? -1.549 -66.915 2.214 1.00 46.43 263 GLU A O 1
ATOM 1974 N N . ALA A 1 264 ? -3.563 -67.648 2.872 1.00 43.73 264 ALA A N 1
ATOM 1975 C CA . ALA A 1 264 ? -4.167 -66.342 2.625 1.00 41.88 264 ALA A CA 1
ATOM 1976 C C . ALA A 1 264 ? -3.576 -65.284 3.551 1.00 46.02 264 ALA A C 1
ATOM 1977 O O . ALA A 1 264 ? -3.292 -64.155 3.122 1.00 47.20 264 ALA A O 1
ATOM 1979 N N . PHE A 1 265 ? -3.345 -65.642 4.824 1.00 46.47 265 PHE A N 1
ATOM 1980 C CA . PHE A 1 265 ? -2.783 -64.689 5.783 1.00 42.40 265 PHE A CA 1
ATOM 1981 C C . PHE A 1 265 ? -1.332 -64.374 5.466 1.00 42.88 265 PHE A C 1
ATOM 1982 O O . PHE A 1 265 ? -0.880 -63.237 5.652 1.00 48.58 265 PHE A O 1
ATOM 1990 N N . THR A 1 266 ? -0.576 -65.375 5.018 1.00 43.47 266 THR A N 1
ATOM 1991 C CA . THR A 1 266 ? 0.786 -65.126 4.560 1.00 46.70 266 THR A CA 1
ATOM 1992 C C . THR A 1 266 ? 0.785 -64.137 3.402 1.00 39.85 266 THR A C 1
ATOM 1993 O O . THR A 1 266 ? 1.610 -63.222 3.344 1.00 42.78 266 THR A O 1
ATOM 1997 N N . ARG A 1 267 ? -0.108 -64.350 2.438 1.00 45.84 267 ARG A N 1
ATOM 1998 C CA . ARG A 1 267 ? -0.208 -63.445 1.304 1.00 43.35 267 ARG A CA 1
ATOM 1999 C C . ARG A 1 267 ? -0.575 -62.040 1.764 1.00 41.21 267 ARG A C 1
ATOM 2000 O O . ARG A 1 267 ? 0.065 -61.058 1.375 1.00 44.55 267 ARG A O 1
ATOM 2008 N N . ALA A 1 268 ? -1.609 -61.930 2.605 1.00 43.99 268 ALA A N 1
ATOM 2009 C CA . ALA A 1 268 ? -2.007 -60.629 3.133 1.00 40.02 268 ALA A CA 1
ATOM 2010 C C . ALA A 1 268 ? -0.887 -59.986 3.942 1.00 41.94 268 ALA A C 1
ATOM 2011 O O . ALA A 1 268 ? -0.677 -58.768 3.872 1.00 41.75 268 ALA A O 1
ATOM 2013 N N . SER A 1 269 ? -0.145 -60.785 4.720 1.00 42.42 269 SER A N 1
ATOM 2014 C CA . SER A 1 269 ? 0.943 -60.199 5.502 1.00 39.10 269 SER A CA 1
ATOM 2015 C C . SER A 1 269 ? 2.024 -59.650 4.595 1.00 43.88 269 SER A C 1
ATOM 2016 O O . SER A 1 269 ? 2.610 -58.604 4.891 1.00 48.52 269 SER A O 1
ATOM 2019 N N . SER A 1 270 ? 2.304 -60.339 3.481 1.00 45.88 270 SER A N 1
ATOM 2020 C CA . SER A 1 270 ? 3.240 -59.774 2.510 1.00 51.80 270 SER A CA 1
ATOM 2021 C C . SER A 1 270 ? 2.687 -58.499 1.898 1.00 41.65 270 SER A C 1
ATOM 2022 O O . SER A 1 270 ? 3.413 -57.509 1.770 1.00 47.55 270 SER A O 1
ATOM 2025 N N . MET A 1 271 ? 1.399 -58.497 1.515 1.00 42.60 271 MET A N 1
ATOM 2026 C CA . MET A 1 271 ? 0.797 -57.267 1.000 1.00 41.76 271 MET A CA 1
ATOM 2027 C C . MET A 1 271 ? 0.979 -56.107 1.971 1.00 41.72 271 MET A C 1
ATOM 2028 O O . MET A 1 271 ? 1.310 -54.991 1.559 1.00 42.66 271 MET A O 1
ATOM 2033 N N . CYS A 1 272 ? 0.775 -56.354 3.275 1.00 44.56 272 CYS A N 1
ATOM 2034 C CA . CYS A 1 272 ? 0.862 -55.279 4.262 1.00 39.81 272 CYS A CA 1
ATOM 2035 C C . CYS A 1 272 ? 2.293 -54.783 4.448 1.00 40.57 272 CYS A C 1
ATOM 2036 O O . CYS A 1 272 ? 2.521 -53.578 4.596 1.00 38.77 272 CYS A O 1
ATOM 2039 N N . GLU A 1 273 ? 3.270 -55.695 4.503 1.00 43.68 273 GLU A N 1
ATOM 2040 C CA . GLU A 1 273 ? 4.659 -55.254 4.663 1.00 44.09 273 GLU A CA 1
ATOM 2041 C C . GLU A 1 273 ? 5.130 -54.455 3.453 1.00 41.95 273 GLU A C 1
ATOM 2042 O O . GLU A 1 273 ? 5.816 -53.435 3.596 1.00 46.96 273 GLU A O 1
ATOM 2048 N N . ASN A 1 274 ? 4.761 -54.886 2.251 1.00 46.92 274 ASN A N 1
ATOM 2049 C CA . ASN A 1 274 ? 5.076 -54.079 1.077 1.00 49.47 274 ASN A CA 1
ATOM 2050 C C . ASN A 1 274 ? 4.445 -52.698 1.185 1.00 49.42 274 ASN A C 1
ATOM 2051 O O . ASN A 1 274 ? 5.106 -51.672 0.972 1.00 50.60 274 ASN A O 1
ATOM 2056 N N . GLU A 1 275 ? 3.169 -52.651 1.565 1.00 43.33 275 GLU A N 1
ATOM 2057 C CA . GLU A 1 275 ? 2.471 -51.373 1.646 1.00 45.92 275 GLU A CA 1
ATOM 2058 C C . GLU A 1 275 ? 3.080 -50.478 2.715 1.00 41.14 275 GLU A C 1
ATOM 2059 O O . GLU A 1 275 ? 3.135 -49.250 2.560 1.00 42.47 275 GLU A O 1
ATOM 2065 N N . ALA A 1 276 ? 3.538 -51.070 3.817 1.00 43.10 276 ALA A N 1
ATOM 2066 C CA . ALA A 1 276 ? 4.218 -50.277 4.840 1.00 40.39 276 ALA A CA 1
ATOM 2067 C C . ALA A 1 276 ? 5.531 -49.708 4.307 1.00 40.66 276 ALA A C 1
ATOM 2068 O O . ALA A 1 276 ? 5.888 -48.560 4.609 1.00 42.81 276 ALA A O 1
ATOM 2070 N N . ALA A 1 277 ? 6.258 -50.491 3.507 1.00 43.55 277 ALA A N 1
ATOM 2071 C CA . ALA A 1 277 ? 7.486 -49.981 2.892 1.00 50.93 277 ALA A CA 1
ATOM 2072 C C . ALA A 1 277 ? 7.195 -48.818 1.938 1.00 50.99 277 ALA A C 1
ATOM 2073 O O . ALA A 1 277 ? 7.899 -47.802 1.954 1.00 51.55 277 ALA A O 1
ATOM 2075 N N . VAL A 1 278 ? 6.144 -48.936 1.118 1.00 55.40 278 VAL A N 1
ATOM 2076 C CA . VAL A 1 278 ? 5.731 -47.821 0.260 1.00 47.41 278 VAL A CA 1
ATOM 2077 C C . VAL A 1 278 ? 5.390 -46.603 1.103 1.00 48.82 278 VAL A C 1
ATOM 2078 O O . VAL A 1 278 ? 5.802 -45.480 0.802 1.00 54.54 278 VAL A O 1
ATOM 2082 N N . ALA A 1 279 ? 4.627 -46.808 2.178 1.00 47.16 279 ALA A N 1
ATOM 2083 C CA . ALA A 1 279 ? 4.245 -45.688 3.025 1.00 46.96 279 ALA A CA 1
ATOM 2084 C C . ALA A 1 279 ? 5.462 -45.048 3.685 1.00 46.96 279 ALA A C 1
ATOM 2085 O O . ALA A 1 279 ? 5.540 -43.819 3.795 1.00 47.21 279 ALA A O 1
ATOM 2087 N N . ARG A 1 280 ? 6.401 -45.864 4.173 1.00 51.61 280 ARG A N 1
ATOM 2088 C CA . ARG A 1 280 ? 7.600 -45.310 4.807 1.00 52.49 280 ARG A CA 1
ATOM 2089 C C . ARG A 1 280 ? 8.382 -44.448 3.819 1.00 52.57 280 ARG A C 1
ATOM 2090 O O . ARG A 1 280 ? 8.719 -43.297 4.116 1.00 52.32 280 ARG A O 1
ATOM 2098 N N . ARG A 1 281 ? 8.646 -44.986 2.624 1.00 54.05 281 ARG A N 1
ATOM 2099 C CA . ARG A 1 281 ? 9.316 -44.218 1.573 1.00 59.57 281 ARG A CA 1
ATOM 2100 C C . ARG A 1 281 ? 8.559 -42.944 1.226 1.00 63.83 281 ARG A C 1
ATOM 2101 O O . ARG A 1 281 ? 9.175 -41.897 0.986 1.00 60.14 281 ARG A O 1
ATOM 2109 N N . GLY A 1 282 ? 7.224 -43.005 1.187 1.00 60.12 282 GLY A N 1
ATOM 2110 C CA . GLY A 1 282 ? 6.463 -41.800 0.894 1.00 45.11 282 GLY A CA 1
ATOM 2111 C C . GLY A 1 282 ? 6.563 -40.768 1.999 1.00 58.26 282 GLY A C 1
ATOM 2112 O O . GLY A 1 282 ? 6.578 -39.561 1.735 1.00 56.85 282 GLY A O 1
ATOM 2113 N N . ILE A 1 283 ? 6.608 -41.221 3.256 1.00 53.97 283 ILE A N 1
ATOM 2114 C CA . ILE A 1 283 ? 6.742 -40.277 4.364 1.00 54.80 283 ILE A CA 1
ATOM 2115 C C . ILE A 1 283 ? 8.090 -39.570 4.281 1.00 66.64 283 ILE A C 1
ATOM 2116 O O . ILE A 1 283 ? 8.201 -38.375 4.571 1.00 59.99 283 ILE A O 1
ATOM 2121 N N . THR A 1 284 ? 9.132 -40.295 3.876 1.00 65.56 284 THR A N 1
ATOM 2122 C CA . THR A 1 284 ? 10.463 -39.700 3.816 1.00 69.67 284 THR A CA 1
ATOM 2123 C C . THR A 1 284 ? 10.548 -38.658 2.707 1.00 72.76 284 THR A C 1
ATOM 2124 O O . THR A 1 284 ? 11.068 -37.557 2.917 1.00 77.69 284 THR A O 1
ATOM 2128 N N . HIS A 1 285 ? 10.037 -38.992 1.520 1.00 70.88 285 HIS A N 1
ATOM 2129 C CA . HIS A 1 285 ? 9.986 -38.036 0.420 1.00 77.51 285 HIS A CA 1
ATOM 2130 C C . HIS A 1 285 ? 9.292 -36.746 0.842 1.00 80.40 285 HIS A C 1
ATOM 2131 O O . HIS A 1 285 ? 9.837 -35.650 0.672 1.00 89.05 285 HIS A O 1
ATOM 2138 N N . LEU A 1 286 ? 8.088 -36.856 1.410 1.00 75.87 286 LEU A N 1
ATOM 2139 C CA . LEU A 1 286 ? 7.327 -35.653 1.732 1.00 73.77 286 LEU A CA 1
ATOM 2140 C C . LEU A 1 286 ? 7.931 -34.888 2.900 1.00 75.09 286 LEU A C 1
ATOM 2141 O O . LEU A 1 286 ? 7.788 -33.663 2.973 1.00 82.79 286 LEU A O 1
ATOM 2146 N N . ALA A 1 287 ? 8.586 -35.581 3.830 1.00 73.74 287 ALA A N 1
ATOM 2147 C CA . ALA A 1 287 ? 9.161 -34.891 4.978 1.00 80.98 287 ALA A CA 1
ATOM 2148 C C . ALA A 1 287 ? 10.456 -34.169 4.636 1.00 86.02 287 ALA A C 1
ATOM 2149 O O . ALA A 1 287 ? 10.863 -33.272 5.381 1.00 86.90 287 ALA A O 1
ATOM 2151 N N . HIS A 1 288 ? 11.095 -34.518 3.518 1.00 87.80 288 HIS A N 1
ATOM 2152 C CA . HIS A 1 288 ? 12.351 -33.899 3.108 1.00 94.82 288 HIS A CA 1
ATOM 2153 C C . HIS A 1 288 ? 12.144 -32.465 2.645 1.00 100.29 288 HIS A C 1
ATOM 2154 O O . HIS A 1 288 ? 12.742 -32.038 1.651 1.00 101.61 288 HIS A O 1
ATOM 2161 N N . ALA A 1 289 ? 11.294 -31.725 3.362 1.00 100.20 289 ALA A N 1
ATOM 2162 C CA . ALA A 1 289 ? 11.000 -30.322 3.097 1.00 98.10 289 ALA A CA 1
ATOM 2163 C C . ALA A 1 289 ? 10.384 -30.118 1.716 1.00 95.23 289 ALA A C 1
ATOM 2164 O O . ALA A 1 289 ? 10.436 -31.007 0.859 1.00 93.60 289 ALA A O 1
ATOM 2166 N N . SER A 1 290 ? 9.815 -28.928 1.512 1.00 97.91 290 SER A N 1
ATOM 2167 C CA . SER A 1 290 ? 9.009 -28.461 0.389 1.00 93.32 290 SER A CA 1
ATOM 2168 C C . SER A 1 290 ? 8.140 -27.378 1.024 1.00 90.86 290 SER A C 1
ATOM 2169 O O . SER A 1 290 ? 8.609 -26.738 1.976 1.00 91.93 290 SER A O 1
ATOM 2172 N N . PRO A 1 291 ? 6.909 -27.112 0.572 1.00 86.28 291 PRO A N 1
ATOM 2173 C CA . PRO A 1 291 ? 5.987 -26.392 1.453 1.00 84.91 291 PRO A CA 1
ATOM 2174 C C . PRO A 1 291 ? 5.867 -27.100 2.795 1.00 78.34 291 PRO A C 1
ATOM 2175 O O . PRO A 1 291 ? 5.939 -28.328 2.882 1.00 77.90 291 PRO A O 1
ATOM 2179 N N . ASN A 1 292 ? 5.703 -26.305 3.853 1.00 74.21 292 ASN A N 1
ATOM 2180 C CA . ASN A 1 292 ? 5.496 -26.879 5.173 1.00 76.41 292 ASN A CA 1
ATOM 2181 C C . ASN A 1 292 ? 4.231 -27.721 5.228 1.00 78.49 292 ASN A C 1
ATOM 2182 O O . ASN A 1 292 ? 4.083 -28.537 6.144 1.00 75.20 292 ASN A O 1
ATOM 2187 N N . ALA A 1 293 ? 3.323 -27.545 4.265 1.00 74.29 293 ALA A N 1
ATOM 2188 C CA . ALA A 1 293 ? 2.086 -28.313 4.256 1.00 70.90 293 ALA A CA 1
ATOM 2189 C C . ALA A 1 293 ? 2.312 -29.752 3.815 1.00 68.79 293 ALA A C 1
ATOM 2190 O O . ALA A 1 293 ? 1.581 -30.641 4.261 1.00 73.39 293 ALA A O 1
ATOM 2192 N N . LEU A 1 294 ? 3.307 -30.007 2.958 1.00 61.16 294 LEU A N 1
ATOM 2193 C CA . LEU A 1 294 ? 3.610 -31.377 2.554 1.00 68.22 294 LEU A CA 1
ATOM 2194 C C . LEU A 1 294 ? 4.336 -32.139 3.659 1.00 76.00 294 LEU A C 1
ATOM 2195 O O . LEU A 1 294 ? 4.014 -33.303 3.929 1.00 74.01 294 LEU A O 1
ATOM 2200 N N . THR A 1 295 ? 5.311 -31.509 4.316 1.00 74.53 295 THR A N 1
ATOM 2201 C CA . THR A 1 295 ? 5.633 -31.943 5.662 1.00 72.01 295 THR A CA 1
ATOM 2202 C C . THR A 1 295 ? 4.404 -31.690 6.535 1.00 68.19 295 THR A C 1
ATOM 2203 O O . THR A 1 295 ? 3.379 -31.194 6.067 1.00 81.49 295 THR A O 1
ATOM 2207 N N . ALA A 1 296 ? 4.466 -32.035 7.815 1.00 66.36 296 ALA A N 1
ATOM 2208 C CA . ALA A 1 296 ? 3.263 -31.987 8.650 1.00 78.68 296 ALA A CA 1
ATOM 2209 C C . ALA A 1 296 ? 2.193 -32.953 8.140 1.00 68.36 296 ALA A C 1
ATOM 2210 O O . ALA A 1 296 ? 1.687 -33.765 8.917 1.00 72.94 296 ALA A O 1
ATOM 2212 N N . HIS A 1 297 ? 1.830 -32.878 6.854 1.00 61.47 297 HIS A N 1
ATOM 2213 C CA . HIS A 1 297 ? 0.954 -33.897 6.279 1.00 67.56 297 HIS A CA 1
ATOM 2214 C C . HIS A 1 297 ? 1.635 -35.260 6.309 1.00 68.45 297 HIS A C 1
ATOM 2215 O O . HIS A 1 297 ? 1.033 -36.263 6.714 1.00 62.13 297 HIS A O 1
ATOM 2222 N N . ALA A 1 298 ? 2.904 -35.313 5.897 1.00 61.10 298 ALA A N 1
ATOM 2223 C CA . ALA A 1 298 ? 3.650 -36.558 6.007 1.00 59.53 298 ALA A CA 1
ATOM 2224 C C . ALA A 1 298 ? 3.728 -37.014 7.459 1.00 61.45 298 ALA A C 1
ATOM 2225 O O . ALA A 1 298 ? 3.588 -38.209 7.751 1.00 57.16 298 ALA A O 1
ATOM 2227 N N . ARG A 1 299 ? 3.906 -36.066 8.386 1.00 51.73 299 ARG A N 1
ATOM 2228 C CA . ARG A 1 299 ? 3.971 -36.413 9.802 1.00 62.80 299 ARG A CA 1
ATOM 2229 C C . ARG A 1 299 ? 2.593 -36.762 10.358 1.00 59.49 299 ARG A C 1
ATOM 2230 O O . ARG A 1 299 ? 2.467 -37.673 11.189 1.00 49.97 299 ARG A O 1
ATOM 2238 N N . ALA A 1 300 ? 1.556 -36.032 9.943 1.00 56.14 300 ALA A N 1
ATOM 2239 C CA . ALA A 1 300 ? 0.195 -36.413 10.313 1.00 56.05 300 ALA A CA 1
ATOM 2240 C C . ALA A 1 300 ? -0.104 -37.849 9.887 1.00 48.06 300 ALA A C 1
ATOM 2241 O O . ALA A 1 300 ? -0.585 -38.657 10.687 1.00 49.36 300 ALA A O 1
ATOM 2243 N N . LEU A 1 301 ? 0.214 -38.193 8.636 1.00 46.80 301 LEU A N 1
ATOM 2244 C CA . LEU A 1 301 ? -0.051 -39.542 8.146 1.00 51.24 301 LEU A CA 1
ATOM 2245 C C . LEU A 1 301 ? 0.805 -40.589 8.848 1.00 57.72 301 LEU A C 1
ATOM 2246 O O . LEU A 1 301 ? 0.384 -41.752 8.975 1.00 48.41 301 LEU A O 1
ATOM 2251 N N . GLU A 1 302 ? 2.010 -40.216 9.286 1.00 53.44 302 GLU A N 1
ATOM 2252 C CA . GLU A 1 302 ? 2.835 -41.175 10.011 1.00 48.26 302 GLU A CA 1
ATOM 2253 C C . GLU A 1 302 ? 2.197 -41.547 11.340 1.00 42.05 302 GLU A C 1
ATOM 2254 O O . GLU A 1 302 ? 2.160 -42.723 11.705 1.00 50.92 302 GLU A O 1
ATOM 2260 N N . ASP A 1 303 ? 1.693 -40.557 12.075 1.00 44.49 303 ASP A N 1
ATOM 2261 C CA . ASP A 1 303 ? 1.096 -40.831 13.375 1.00 45.18 303 ASP A CA 1
ATOM 2262 C C . ASP A 1 303 ? -0.218 -41.600 13.232 1.00 47.16 303 ASP A C 1
ATOM 2263 O O . ASP A 1 303 ? -0.489 -42.531 14.001 1.00 43.49 303 ASP A O 1
ATOM 2268 N N . ILE A 1 304 ? -1.048 -41.215 12.260 1.00 47.00 304 ILE A N 1
ATOM 2269 C CA . ILE A 1 304 ? -2.254 -41.982 11.944 1.00 46.55 304 ILE A CA 1
ATOM 2270 C C . ILE A 1 304 ? -1.898 -43.443 11.696 1.00 39.86 304 ILE A C 1
ATOM 2271 O O . ILE A 1 304 ? -2.497 -44.352 12.275 1.00 41.93 304 ILE A O 1
ATOM 2276 N N . THR A 1 305 ? -0.845 -43.685 10.908 1.00 44.17 305 THR A N 1
ATOM 2277 C CA . THR A 1 305 ? -0.437 -45.055 10.592 1.00 41.74 305 THR A CA 1
ATOM 2278 C C . THR A 1 305 ? 0.040 -45.810 11.832 1.00 46.56 305 THR A C 1
ATOM 2279 O O . THR A 1 305 ? -0.307 -46.985 12.031 1.00 40.41 305 THR A O 1
ATOM 2283 N N . ARG A 1 306 ? 0.856 -45.159 12.664 1.00 44.62 306 ARG A N 1
ATOM 2284 C CA . ARG A 1 306 ? 1.318 -45.781 13.899 1.00 46.16 306 ARG A CA 1
ATOM 2285 C C . ARG A 1 306 ? 0.154 -46.141 14.810 1.00 40.73 306 ARG A C 1
ATOM 2286 O O . ARG A 1 306 ? 0.181 -47.176 15.477 1.00 41.16 306 ARG A O 1
ATOM 2294 N N . SER A 1 307 ? -0.866 -45.276 14.876 1.00 39.73 307 SER A N 1
ATOM 2295 C CA . SER A 1 307 ? -2.014 -45.548 15.741 1.00 40.99 307 SER A CA 1
ATOM 2296 C C . SER A 1 307 ? -2.807 -46.759 15.261 1.00 46.05 307 SER A C 1
ATOM 2297 O O . SER A 1 307 ? -3.320 -47.537 16.076 1.00 43.07 307 SER A O 1
ATOM 2300 N N . PHE A 1 308 ? -2.922 -46.936 13.938 1.00 43.71 308 PHE A N 1
ATOM 2301 C CA . PHE A 1 308 ? -3.607 -48.110 13.407 1.00 44.26 308 PHE A CA 1
ATOM 2302 C C . PHE A 1 308 ? -2.839 -49.378 13.723 1.00 44.65 308 PHE A C 1
ATOM 2303 O O . PHE A 1 308 ? -3.436 -50.422 14.019 1.00 44.21 308 PHE A O 1
ATOM 2311 N N . ILE A 1 309 ? -1.511 -49.320 13.655 1.00 38.31 309 ILE A N 1
ATOM 2312 C CA . ILE A 1 309 ? -0.739 -50.495 14.030 1.00 34.53 309 ILE A CA 1
ATOM 2313 C C . ILE A 1 309 ? -0.890 -50.769 15.522 1.00 37.70 309 ILE A C 1
ATOM 2314 O O . ILE A 1 309 ? -1.073 -51.918 15.942 1.00 43.82 309 ILE A O 1
ATOM 2319 N N . TRP A 1 310 ? -0.838 -49.717 16.340 1.00 39.78 310 TRP A N 1
ATOM 2320 C CA . TRP A 1 310 ? -1.051 -49.886 17.772 1.00 45.93 310 TRP A CA 1
ATOM 2321 C C . TRP A 1 310 ? -2.384 -50.571 18.051 1.00 39.81 310 TRP A C 1
ATOM 2322 O O . TRP A 1 310 ? -2.447 -51.521 18.829 1.00 42.19 310 TRP A O 1
ATOM 2333 N N A HIS A 1 311 ? -3.464 -50.122 17.423 0.50 44.88 311 HIS A N 1
ATOM 2334 N N B HIS A 1 311 ? -3.452 -50.091 17.398 0.50 45.22 311 HIS A N 1
ATOM 2335 C CA A HIS A 1 311 ? -4.733 -50.595 17.964 0.50 41.47 311 HIS A CA 1
ATOM 2336 C CA B HIS A 1 311 ? -4.823 -50.527 17.677 0.50 41.74 311 HIS A CA 1
ATOM 2337 C C A HIS A 1 311 ? -5.027 -52.054 17.627 0.50 44.17 311 HIS A C 1
ATOM 2338 C C B HIS A 1 311 ? -4.951 -52.042 17.671 0.50 44.06 311 HIS A C 1
ATOM 2339 O O A HIS A 1 311 ? -5.979 -52.606 18.187 0.50 44.35 311 HIS A O 1
ATOM 2340 O O B HIS A 1 311 ? -5.702 -52.616 18.468 0.50 43.96 311 HIS A O 1
ATOM 2353 N N . THR A 1 312 ? -4.218 -52.709 16.779 1.00 42.31 312 THR A N 1
ATOM 2354 C CA . THR A 1 312 ? -4.407 -54.138 16.564 1.00 43.12 312 THR A CA 1
ATOM 2355 C C . THR A 1 312 ? -4.073 -54.991 17.781 1.00 49.17 312 THR A C 1
ATOM 2356 O O . THR A 1 312 ? -4.454 -56.163 17.801 1.00 47.64 312 THR A O 1
ATOM 2360 N N . SER A 1 313 ? -3.345 -54.469 18.777 1.00 47.07 313 SER A N 1
ATOM 2361 C CA . SER A 1 313 ? -3.100 -55.268 19.978 1.00 49.55 313 SER A CA 1
ATOM 2362 C C . SER A 1 313 ? -4.185 -55.094 21.036 1.00 48.96 313 SER A C 1
ATOM 2363 O O . SER A 1 313 ? -4.092 -55.713 22.103 1.00 50.12 313 SER A O 1
ATOM 2366 N N . HIS A 1 314 ? -5.198 -54.270 20.777 1.00 44.07 314 HIS A N 1
ATOM 2367 C CA . HIS A 1 314 ? -6.182 -53.960 21.799 1.00 41.88 314 HIS A CA 1
ATOM 2368 C C . HIS A 1 314 ? -7.101 -55.152 22.041 1.00 53.14 314 HIS A C 1
ATOM 2369 O O . HIS A 1 314 ? -7.197 -56.085 21.231 1.00 52.24 314 HIS A O 1
ATOM 2376 N N . ALA A 1 315 ? -7.775 -55.111 23.193 1.00 52.20 315 ALA A N 1
ATOM 2377 C CA . ALA A 1 315 ? -8.696 -56.177 23.568 1.00 60.33 315 ALA A CA 1
ATOM 2378 C C . ALA A 1 315 ? -9.863 -56.291 22.593 1.00 50.97 315 ALA A C 1
ATOM 2379 O O . ALA A 1 315 ? -10.381 -57.393 22.383 1.00 57.24 315 ALA A O 1
ATOM 2381 N N . ARG A 1 316 ? -10.288 -55.175 21.989 1.00 47.99 316 ARG A N 1
ATOM 2382 C CA . ARG A 1 316 ? -11.360 -55.224 20.993 1.00 52.81 316 ARG A CA 1
ATOM 2383 C C . ARG A 1 316 ? -11.098 -56.259 19.900 1.00 61.52 316 ARG A C 1
ATOM 2384 O O . ARG A 1 316 ? -12.058 -56.770 19.312 1.00 59.07 316 ARG A O 1
ATOM 2392 N N . TYR A 1 317 ? -9.831 -56.615 19.646 1.00 57.58 317 TYR A N 1
ATOM 2393 C CA . TYR A 1 317 ? -9.463 -57.525 18.563 1.00 63.12 317 TYR A CA 1
ATOM 2394 C C . TYR A 1 317 ? -9.016 -58.905 19.024 1.00 72.15 317 TYR A C 1
ATOM 2395 O O . TYR A 1 317 ? -9.453 -59.911 18.455 1.00 69.65 317 TYR A O 1
ATOM 2404 N N . GLN A 1 318 ? -8.129 -58.995 20.016 1.00 76.99 318 GLN A N 1
ATOM 2405 C CA . GLN A 1 318 ? -7.475 -60.265 20.314 1.00 81.30 318 GLN A CA 1
ATOM 2406 C C . GLN A 1 318 ? -7.757 -60.781 21.719 1.00 89.57 318 GLN A C 1
ATOM 2407 O O . GLN A 1 318 ? -7.198 -61.817 22.106 1.00 93.77 318 GLN A O 1
ATOM 2413 N N . GLY A 1 319 ? -8.617 -60.111 22.480 1.00 79.01 319 GLY A N 1
ATOM 2414 C CA . GLY A 1 319 ? -8.862 -60.542 23.847 1.00 88.30 319 GLY A CA 1
ATOM 2415 C C . GLY A 1 319 ? -7.590 -60.439 24.668 1.00 94.84 319 GLY A C 1
ATOM 2416 O O . GLY A 1 319 ? -6.979 -59.368 24.777 1.00 87.49 319 GLY A O 1
ATOM 2417 N N . ILE A 1 320 ? -7.171 -61.564 25.247 1.00 102.30 320 ILE A N 1
ATOM 2418 C CA . ILE A 1 320 ? -5.937 -61.624 26.028 1.00 98.13 320 ILE A CA 1
ATOM 2419 C C . ILE A 1 320 ? -4.816 -62.276 25.215 1.00 99.90 320 ILE A C 1
ATOM 2420 O O . ILE A 1 320 ? -3.636 -62.142 25.543 1.00 90.24 320 ILE A O 1
#